Protein AF-A0A3D6CP77-F1 (afdb_monomer)

Sequence (215 aa):
MATYYAAVEAFDPAGQDLLPEDAEYGGEARFFVVQAEDLAQTLVVLADTIAANGLQLTRVIHAADTDRFEEDLLPYDIDLAGMIVAASESGEVCVSEAQIFEPAEEPAASGVYACCIDAFDPEWADEDEGRYAGHYQLVVIRADSATEALVELVGALEADEVHLLLLEGLTDAASFPFDAYDFAFEDENPVAEVLETGGVILSNAYAYGLDDAEA

Radius of gyration: 17.69 Å; Cα contacts (8 Å, |Δi|>4): 427; chains: 1; bounding box: 40×40×47 Å

pLDDT: mean 90.69, std 9.41, range [39.31, 98.25]

Mean predicted aligned error: 4.99 Å

Structure (mmCIF, N/CA/C/O backbone):
data_AF-A0A3D6CP77-F1
#
_entry.id   AF-A0A3D6CP77-F1
#
loop_
_atom_site.group_PDB
_atom_site.id
_atom_site.type_symbol
_atom_site.label_atom_id
_atom_site.label_alt_id
_atom_site.label_comp_id
_atom_site.label_asym_id
_atom_site.label_entity_id
_atom_site.label_seq_id
_atom_site.pdbx_PDB_ins_code
_atom_site.Cartn_x
_atom_site.Cartn_y
_atom_site.Cartn_z
_atom_site.occupancy
_atom_site.B_iso_or_equiv
_atom_site.auth_seq_id
_atom_site.auth_comp_id
_atom_site.auth_asym_id
_atom_site.auth_atom_id
_atom_site.pdbx_PDB_model_num
ATOM 1 N N . MET A 1 1 ? -12.230 16.275 -3.051 1.00 81.25 1 MET A N 1
ATOM 2 C CA . MET A 1 1 ? -11.102 15.706 -3.805 1.00 81.25 1 MET A CA 1
ATOM 3 C C . MET A 1 1 ? -9.797 16.322 -3.336 1.00 81.25 1 MET A C 1
ATOM 5 O O . MET A 1 1 ? -9.650 17.541 -3.418 1.00 81.25 1 MET A O 1
ATOM 9 N N . ALA A 1 2 ? -8.913 15.480 -2.815 1.00 91.31 2 ALA A N 1
ATOM 10 C CA . ALA A 1 2 ? -7.521 15.785 -2.493 1.00 91.31 2 ALA A CA 1
ATOM 11 C C . ALA A 1 2 ? -6.601 15.103 -3.522 1.00 91.31 2 ALA A C 1
ATOM 13 O O . ALA A 1 2 ? -7.090 14.512 -4.493 1.00 91.31 2 ALA A O 1
ATOM 14 N N . THR A 1 3 ? -5.284 15.237 -3.354 1.00 95.44 3 THR A N 1
ATOM 15 C CA . THR A 1 3 ? -4.307 14.562 -4.218 1.00 95.44 3 THR A CA 1
ATOM 16 C C . THR A 1 3 ? -3.536 13.550 -3.393 1.00 95.44 3 THR A C 1
ATOM 18 O O . THR A 1 3 ? -2.954 13.881 -2.365 1.00 95.44 3 THR A O 1
ATOM 21 N N . TYR A 1 4 ? -3.535 12.316 -3.868 1.00 97.38 4 TYR A N 1
ATOM 22 C CA . TYR A 1 4 ? -2.889 11.194 -3.214 1.00 97.38 4 TYR A CA 1
ATOM 23 C C . TYR A 1 4 ? -1.798 10.645 -4.111 1.00 97.38 4 TYR A C 1
ATOM 25 O O . TYR A 1 4 ? -1.848 10.791 -5.340 1.00 97.38 4 TYR A O 1
ATOM 33 N N . TYR A 1 5 ? -0.833 9.985 -3.490 1.00 97.12 5 TYR A N 1
ATOM 34 C CA . TYR A 1 5 ? 0.165 9.217 -4.202 1.00 97.12 5 TYR A CA 1
ATOM 35 C C . TYR A 1 5 ? 0.198 7.771 -3.736 1.00 97.12 5 TYR A C 1
ATOM 37 O O . TYR A 1 5 ? -0.213 7.438 -2.624 1.00 97.12 5 TYR A O 1
ATOM 45 N N . ALA A 1 6 ? 0.746 6.926 -4.599 1.00 97.12 6 ALA A N 1
ATOM 46 C CA . ALA A 1 6 ? 1.119 5.573 -4.248 1.00 97.12 6 ALA A CA 1
ATOM 47 C C . ALA A 1 6 ? 2.403 5.182 -4.982 1.00 97.12 6 ALA A C 1
ATOM 49 O O . ALA A 1 6 ? 2.490 5.255 -6.210 1.00 97.12 6 ALA A O 1
ATOM 50 N N . ALA A 1 7 ? 3.397 4.764 -4.213 1.00 96.38 7 ALA A N 1
ATOM 51 C CA . ALA A 1 7 ? 4.606 4.128 -4.694 1.00 96.38 7 ALA A CA 1
ATOM 52 C C . ALA A 1 7 ? 4.434 2.615 -4.608 1.00 96.38 7 ALA A C 1
ATOM 54 O O . ALA A 1 7 ? 4.101 2.076 -3.548 1.00 96.38 7 ALA A O 1
ATOM 55 N N . VAL A 1 8 ? 4.657 1.926 -5.719 1.00 95.88 8 VAL A N 1
ATOM 56 C CA . VAL A 1 8 ? 4.396 0.490 -5.830 1.00 95.88 8 VAL A CA 1
ATOM 57 C C . VAL A 1 8 ? 5.482 -0.206 -6.625 1.00 95.88 8 VAL A C 1
ATOM 59 O O . VAL A 1 8 ? 6.180 0.407 -7.435 1.00 95.88 8 VAL A O 1
ATOM 62 N N . GLU A 1 9 ? 5.560 -1.511 -6.428 1.00 95.19 9 GLU A N 1
ATOM 63 C CA . GLU A 1 9 ? 6.266 -2.427 -7.309 1.00 95.19 9 GLU A CA 1
ATOM 64 C C . GLU A 1 9 ? 5.227 -3.287 -8.025 1.00 95.19 9 GLU A C 1
ATOM 66 O O . GLU A 1 9 ? 4.224 -3.724 -7.444 1.00 95.19 9 GLU A O 1
ATOM 71 N N . ALA A 1 10 ? 5.454 -3.494 -9.315 1.00 95.12 10 ALA A N 1
ATOM 72 C CA . ALA A 1 10 ? 4.635 -4.348 -10.146 1.00 95.12 10 ALA A CA 1
ATOM 73 C C . ALA A 1 10 ? 5.515 -5.243 -11.018 1.00 95.12 10 ALA A C 1
ATOM 75 O O . ALA A 1 10 ? 6.651 -4.908 -11.348 1.00 95.12 10 ALA A O 1
ATOM 76 N N . PHE A 1 11 ? 4.969 -6.382 -11.417 1.00 94.62 11 PHE A N 1
ATOM 77 C CA . PHE A 1 11 ? 5.609 -7.321 -12.316 1.00 94.62 11 PHE A CA 1
ATOM 78 C C . PHE A 1 11 ? 4.933 -7.274 -13.688 1.00 94.62 11 PHE A C 1
ATOM 80 O O . PHE A 1 11 ? 3.726 -7.510 -13.799 1.00 94.62 11 PHE A O 1
ATOM 87 N N . ASP A 1 12 ? 5.708 -6.982 -14.733 1.00 94.62 12 ASP A N 1
ATOM 88 C CA . ASP A 1 12 ? 5.298 -7.173 -16.125 1.00 94.62 12 ASP A CA 1
ATOM 89 C C . ASP A 1 12 ? 5.689 -8.588 -16.597 1.00 94.62 12 ASP A C 1
ATOM 91 O O . ASP A 1 12 ? 6.883 -8.888 -16.706 1.00 94.62 12 ASP A O 1
ATOM 95 N N . PRO A 1 13 ? 4.732 -9.466 -16.957 1.00 93.31 13 PRO A N 1
ATOM 96 C CA . PRO A 1 13 ? 5.039 -10.774 -17.538 1.00 93.31 13 PRO A CA 1
ATOM 97 C C . PRO A 1 13 ? 5.879 -10.726 -18.826 1.00 93.31 13 PRO A C 1
ATOM 99 O O . PRO A 1 13 ? 6.496 -11.731 -19.183 1.00 93.31 13 PRO A O 1
ATOM 102 N N . ALA A 1 14 ? 5.890 -9.597 -19.539 1.00 92.81 14 ALA A N 1
ATOM 103 C CA . ALA A 1 14 ? 6.721 -9.355 -20.717 1.00 92.81 14 ALA A CA 1
ATOM 104 C C . ALA A 1 14 ? 8.035 -8.615 -20.395 1.00 92.81 14 ALA A C 1
ATOM 106 O O . ALA A 1 14 ? 8.847 -8.396 -21.295 1.00 92.81 14 ALA A O 1
ATOM 107 N N . GLY A 1 15 ? 8.284 -8.252 -19.133 1.00 90.25 15 GLY A N 1
ATOM 108 C CA . GLY A 1 15 ? 9.408 -7.401 -18.735 1.00 90.25 15 GLY A CA 1
ATOM 109 C C . GLY A 1 15 ? 10.784 -7.983 -19.063 1.00 90.25 15 GLY A C 1
ATOM 110 O O . GLY A 1 15 ? 11.703 -7.242 -19.411 1.00 90.25 15 GLY A O 1
ATOM 111 N N . GLN A 1 16 ? 10.922 -9.313 -19.067 1.00 93.50 16 GLN A N 1
ATOM 112 C CA . GLN A 1 16 ? 12.173 -9.983 -19.437 1.00 93.50 16 GLN A CA 1
ATOM 113 C C . GLN A 1 16 ? 12.606 -9.691 -20.885 1.00 93.50 16 GLN A C 1
ATOM 115 O O . GLN A 1 16 ? 13.805 -9.650 -21.161 1.00 93.50 16 GLN A O 1
ATOM 120 N N . ASP A 1 17 ? 11.663 -9.432 -21.798 1.00 92.25 17 ASP A N 1
ATOM 121 C CA . ASP A 1 17 ? 11.962 -9.107 -23.200 1.00 92.25 17 ASP A CA 1
ATOM 122 C C . ASP A 1 17 ? 12.579 -7.702 -23.364 1.00 92.25 17 ASP A C 1
ATOM 124 O O . ASP A 1 17 ? 13.115 -7.374 -24.427 1.00 92.25 17 ASP A O 1
ATOM 128 N N . LEU A 1 18 ? 12.507 -6.862 -22.324 1.00 86.62 18 LEU A N 1
ATOM 129 C CA . LEU A 1 18 ? 13.066 -5.508 -22.304 1.00 86.62 18 LEU A CA 1
ATOM 130 C C . LEU A 1 18 ? 14.544 -5.484 -21.887 1.00 86.62 18 LEU A C 1
ATOM 132 O O . LEU A 1 18 ? 15.210 -4.459 -22.058 1.00 86.62 18 LEU A O 1
ATOM 136 N N . LEU A 1 19 ? 15.057 -6.592 -21.344 1.00 88.88 19 LEU A N 1
ATOM 137 C CA . LEU A 1 19 ? 16.389 -6.676 -20.755 1.00 88.88 19 LEU A CA 1
ATOM 138 C C . LEU A 1 19 ? 17.423 -7.358 -21.673 1.00 88.88 19 LEU A C 1
ATOM 140 O O . LEU A 1 19 ? 17.073 -8.147 -22.554 1.00 88.88 19 LEU A O 1
ATOM 144 N N . PRO A 1 20 ? 18.726 -7.076 -21.472 1.00 88.12 20 PRO A N 1
ATOM 145 C CA . PRO A 1 20 ? 19.814 -7.874 -22.040 1.00 88.12 20 PRO A CA 1
ATOM 146 C C . PRO A 1 20 ? 19.753 -9.356 -21.621 1.00 88.12 20 PRO A C 1
ATOM 148 O O . PRO A 1 20 ? 19.216 -9.685 -20.570 1.00 88.12 20 PRO A O 1
ATOM 151 N N . GLU A 1 21 ? 20.361 -10.252 -22.413 1.00 86.44 21 GLU A N 1
ATOM 152 C CA . GLU A 1 21 ? 20.347 -11.712 -22.167 1.00 86.44 21 GLU A CA 1
ATOM 153 C C . GLU A 1 21 ? 20.975 -12.145 -20.824 1.00 86.44 2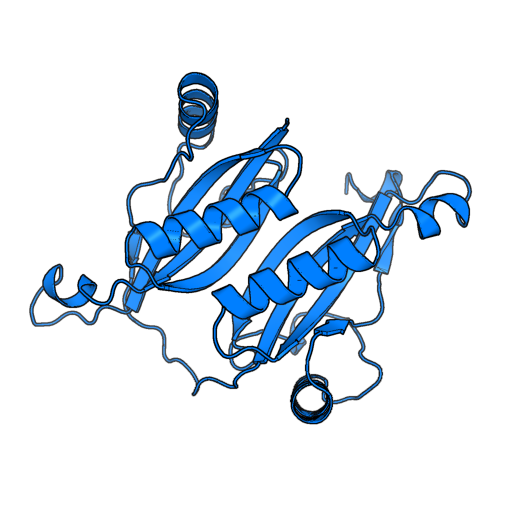1 GLU A C 1
ATOM 155 O O . GLU A 1 21 ? 20.741 -13.266 -20.376 1.00 86.44 21 GLU A O 1
ATOM 160 N N . ASP A 1 22 ? 21.808 -11.301 -20.211 1.00 89.06 22 ASP A N 1
ATOM 161 C CA . ASP A 1 22 ? 22.518 -11.559 -18.956 1.00 89.06 22 ASP A CA 1
ATOM 162 C C . ASP A 1 22 ? 21.867 -10.926 -17.715 1.00 89.06 22 ASP A C 1
ATOM 164 O O . ASP A 1 22 ? 22.398 -11.096 -16.619 1.00 89.06 22 ASP A O 1
ATOM 168 N N . ALA A 1 23 ? 20.730 -10.241 -17.872 1.00 90.19 23 ALA A N 1
ATOM 169 C CA . ALA A 1 23 ? 19.980 -9.632 -16.777 1.00 90.19 23 ALA A CA 1
ATOM 170 C C . ALA A 1 23 ? 18.673 -10.389 -16.495 1.00 90.19 23 ALA A C 1
ATOM 172 O O . ALA A 1 23 ? 18.018 -10.904 -17.405 1.00 90.19 23 ALA A O 1
ATOM 173 N N . GLU A 1 24 ? 18.279 -10.425 -15.225 1.00 92.25 24 GLU A N 1
ATOM 174 C CA . GLU A 1 24 ? 17.030 -11.039 -14.774 1.00 92.25 24 GLU A CA 1
ATOM 175 C C . GLU A 1 24 ? 16.033 -9.948 -14.389 1.00 92.25 24 GLU A C 1
ATOM 177 O O . GLU A 1 24 ? 16.376 -8.996 -13.686 1.00 92.25 24 GLU A O 1
ATOM 182 N N . TYR A 1 25 ? 14.805 -10.061 -14.887 1.00 93.06 25 TYR A N 1
ATOM 183 C CA . TYR A 1 25 ? 13.755 -9.092 -14.606 1.00 93.06 25 TYR A CA 1
ATOM 184 C C . TYR A 1 25 ? 13.103 -9.382 -13.253 1.00 93.06 25 TYR A C 1
ATOM 186 O O . TYR A 1 25 ? 12.472 -10.424 -13.082 1.00 93.06 25 TYR A O 1
ATOM 194 N N . GLY A 1 26 ? 13.245 -8.455 -12.304 1.00 90.94 26 GLY A N 1
ATOM 195 C CA . GLY A 1 26 ? 12.607 -8.538 -10.988 1.00 90.94 26 GLY A CA 1
ATOM 196 C C . GLY A 1 26 ? 11.241 -7.867 -10.922 1.00 90.94 26 GLY A C 1
ATOM 197 O O . GLY A 1 26 ? 10.412 -8.241 -10.101 1.00 90.94 26 GLY A O 1
ATOM 198 N N . GLY A 1 27 ? 11.001 -6.891 -11.793 1.00 93.94 27 GLY A N 1
ATOM 199 C CA . GLY A 1 27 ? 9.809 -6.059 -11.763 1.00 93.94 27 GLY A CA 1
ATOM 200 C C . GLY A 1 27 ? 10.130 -4.616 -12.122 1.00 93.94 27 GLY A C 1
ATOM 201 O O . GLY A 1 27 ? 11.222 -4.279 -12.593 1.00 93.94 27 GLY A O 1
ATOM 202 N N . GLU A 1 28 ? 9.153 -3.753 -11.900 1.00 94.38 28 GLU A N 1
ATOM 203 C CA . GLU A 1 28 ? 9.266 -2.319 -12.085 1.00 94.38 28 GLU A CA 1
ATOM 204 C C . GLU A 1 28 ? 8.630 -1.561 -10.922 1.00 94.38 28 GLU A C 1
ATOM 206 O O . GLU A 1 28 ? 7.506 -1.841 -10.500 1.00 94.38 28 GLU A O 1
ATOM 211 N N . ALA A 1 29 ? 9.358 -0.573 -10.410 1.00 94.50 29 ALA A N 1
ATOM 212 C CA . ALA A 1 29 ? 8.821 0.382 -9.463 1.00 94.50 29 ALA A CA 1
ATOM 213 C C . ALA A 1 29 ? 8.156 1.533 -10.224 1.00 94.50 29 ALA A C 1
ATOM 215 O O . ALA A 1 29 ? 8.676 2.028 -11.234 1.00 94.50 29 ALA A O 1
ATOM 216 N N . ARG A 1 30 ? 6.987 1.947 -9.741 1.00 94.81 30 ARG A N 1
ATOM 217 C CA . ARG A 1 30 ? 6.185 3.022 -10.321 1.00 94.81 30 ARG A CA 1
ATOM 218 C C . ARG A 1 30 ? 5.626 3.920 -9.229 1.00 94.81 30 ARG A C 1
ATOM 220 O O . ARG A 1 30 ? 5.273 3.461 -8.144 1.00 94.81 30 ARG A O 1
ATOM 227 N N . PHE A 1 31 ? 5.492 5.194 -9.566 1.00 96.12 31 PHE A N 1
ATOM 228 C CA . PHE A 1 31 ? 4.868 6.197 -8.724 1.00 96.12 31 PHE A CA 1
ATOM 229 C C . PHE A 1 31 ? 3.595 6.706 -9.392 1.00 96.12 31 PHE A C 1
ATOM 231 O O . PHE A 1 31 ? 3.599 7.049 -10.576 1.00 96.12 31 PHE A O 1
ATOM 238 N N . PHE A 1 32 ? 2.507 6.743 -8.637 1.00 96.06 32 PHE A N 1
ATOM 239 C CA . PHE A 1 32 ? 1.189 7.155 -9.097 1.00 96.06 32 PHE A CA 1
ATOM 240 C C . PHE A 1 32 ? 0.759 8.406 -8.345 1.00 96.06 32 PHE A C 1
ATOM 242 O O . PHE A 1 32 ? 0.967 8.496 -7.139 1.00 96.06 32 PHE A O 1
ATOM 249 N N . VAL A 1 33 ? 0.122 9.341 -9.047 1.00 97.00 33 VAL A N 1
ATOM 250 C CA . VAL A 1 33 ? -0.551 10.505 -8.464 1.00 97.00 33 VAL A CA 1
ATOM 251 C C . VAL A 1 33 ? -1.982 10.548 -8.982 1.00 97.00 33 VAL A C 1
ATOM 253 O O . VAL A 1 33 ? -2.220 10.510 -10.193 1.00 97.00 33 VAL A O 1
ATOM 256 N N . VAL A 1 34 ? -2.938 10.619 -8.057 1.00 94.88 34 VAL A N 1
ATOM 257 C CA . VAL A 1 34 ? -4.373 10.518 -8.342 1.00 94.88 34 VAL A CA 1
ATOM 258 C C . VAL A 1 34 ? -5.125 11.604 -7.584 1.00 94.88 34 VAL A C 1
ATOM 260 O O . VAL A 1 34 ? -4.870 11.846 -6.405 1.00 94.88 34 VAL A O 1
ATOM 263 N N . GLN A 1 35 ? -6.084 12.247 -8.251 1.00 93.94 35 GLN A N 1
ATOM 264 C CA . GLN A 1 35 ? -7.096 13.039 -7.558 1.00 93.94 35 GLN A CA 1
ATOM 265 C C . GLN A 1 35 ? -8.269 12.137 -7.186 1.00 93.94 35 GLN A C 1
ATOM 267 O O . GLN A 1 35 ? -8.924 11.578 -8.065 1.00 93.94 35 GLN A O 1
ATOM 272 N N . ALA A 1 36 ? -8.551 12.025 -5.893 1.00 93.38 36 ALA A N 1
ATOM 273 C CA . ALA A 1 36 ? -9.602 11.161 -5.364 1.00 93.38 36 ALA A CA 1
ATOM 274 C C . ALA A 1 36 ? -10.317 11.822 -4.179 1.00 93.38 36 ALA A C 1
ATOM 276 O O . ALA A 1 36 ? -9.896 12.873 -3.683 1.00 93.38 36 ALA A O 1
ATOM 277 N N . GLU A 1 37 ? -11.441 11.249 -3.761 1.00 93.75 37 GLU A N 1
ATOM 278 C CA . GLU A 1 37 ? -12.144 11.642 -2.535 1.00 93.75 37 GLU A CA 1
ATOM 279 C C . GLU A 1 37 ? -11.304 11.299 -1.299 1.00 93.75 37 GLU A C 1
ATOM 281 O O . GLU A 1 37 ? -11.158 12.153 -0.426 1.00 93.75 37 GLU A O 1
ATOM 286 N N . ASP A 1 38 ? -10.711 10.104 -1.289 1.00 94.88 38 ASP A N 1
ATOM 287 C CA . ASP A 1 38 ? -9.904 9.556 -0.202 1.00 94.88 38 ASP A CA 1
ATOM 288 C C . ASP A 1 38 ? -8.802 8.597 -0.713 1.00 94.88 38 ASP A C 1
ATOM 290 O O . ASP A 1 38 ? -8.660 8.319 -1.916 1.00 94.88 38 ASP A O 1
ATOM 294 N N . LEU A 1 39 ? -7.979 8.107 0.218 1.00 96.50 39 LEU A N 1
ATOM 295 C CA . LEU A 1 39 ? -6.884 7.187 -0.081 1.00 96.50 39 LEU A CA 1
ATOM 296 C C . LEU A 1 39 ? -7.385 5.789 -0.481 1.00 96.50 39 LEU A C 1
ATOM 298 O O . LEU A 1 39 ? -6.792 5.163 -1.357 1.00 96.50 39 LEU A O 1
ATOM 302 N N . ALA A 1 40 ? -8.486 5.311 0.099 1.00 94.38 40 ALA A N 1
ATOM 303 C CA . ALA A 1 40 ? -9.066 4.010 -0.238 1.00 94.38 40 ALA A CA 1
ATOM 304 C C . ALA A 1 40 ? -9.462 3.948 -1.723 1.00 94.38 40 ALA A C 1
ATOM 306 O O . ALA A 1 40 ? -9.047 3.043 -2.453 1.00 94.38 40 ALA A O 1
ATOM 307 N N . GLN A 1 41 ? -10.152 4.979 -2.214 1.00 91.75 41 GLN A N 1
ATOM 308 C CA . GLN A 1 41 ? -10.480 5.130 -3.626 1.00 91.75 41 GLN A CA 1
ATOM 309 C C . GLN A 1 41 ? -9.219 5.185 -4.499 1.00 91.75 41 GLN A C 1
ATOM 311 O O . GLN A 1 41 ? -9.188 4.580 -5.572 1.00 91.75 41 GLN A O 1
ATOM 316 N N . THR A 1 42 ? -8.173 5.887 -4.051 1.00 93.00 42 THR A N 1
ATOM 317 C CA . THR A 1 42 ? -6.888 5.950 -4.769 1.00 93.00 42 THR A CA 1
ATOM 318 C C . THR A 1 42 ? -6.285 4.560 -4.965 1.00 93.00 42 THR A C 1
ATOM 320 O O . THR A 1 42 ? -5.844 4.233 -6.068 1.00 93.00 42 THR A O 1
ATOM 323 N N . LEU A 1 43 ? -6.299 3.727 -3.925 1.00 95.25 43 LEU A N 1
ATOM 324 C CA . LEU A 1 43 ? -5.749 2.371 -3.954 1.00 95.25 43 LEU A CA 1
ATOM 325 C C . LEU A 1 43 ? -6.530 1.444 -4.897 1.00 95.25 43 LEU A C 1
ATOM 327 O O . LEU A 1 43 ? -5.922 0.672 -5.639 1.00 95.25 43 LEU A O 1
ATOM 331 N N . VAL A 1 44 ? -7.859 1.574 -4.947 1.00 91.38 44 VAL A N 1
ATOM 332 C CA . VAL A 1 44 ? -8.701 0.841 -5.910 1.00 91.38 44 VAL A CA 1
ATOM 333 C C . VAL A 1 44 ? -8.396 1.272 -7.348 1.00 91.38 44 VAL A C 1
ATOM 335 O O . VAL A 1 44 ? -8.163 0.429 -8.214 1.00 91.38 44 VAL A O 1
ATOM 338 N N . VAL A 1 45 ? -8.322 2.583 -7.607 1.00 92.44 45 VAL A N 1
ATOM 339 C CA . VAL A 1 45 ? -7.980 3.123 -8.936 1.00 92.44 45 VAL A CA 1
ATOM 340 C C . VAL A 1 45 ? -6.587 2.670 -9.377 1.00 92.44 45 VAL A C 1
ATOM 342 O O . VAL A 1 45 ? -6.384 2.344 -10.550 1.00 92.44 45 VAL A O 1
ATOM 345 N N . LEU A 1 46 ? -5.626 2.620 -8.454 1.00 92.56 46 LEU A N 1
ATOM 346 C CA . LEU A 1 46 ? -4.291 2.094 -8.714 1.00 92.56 46 LEU A CA 1
ATOM 347 C C . LEU A 1 46 ? -4.339 0.618 -9.124 1.00 92.56 46 LEU A C 1
ATOM 349 O O . LEU A 1 46 ? -3.767 0.267 -10.158 1.00 92.56 46 LEU A O 1
ATOM 353 N N . ALA A 1 47 ? -5.033 -0.229 -8.359 1.00 92.00 47 ALA A N 1
ATOM 354 C CA . ALA A 1 47 ? -5.155 -1.655 -8.654 1.00 92.00 47 ALA A CA 1
ATOM 355 C C . ALA A 1 47 ? -5.750 -1.894 -10.052 1.00 92.00 47 ALA A C 1
ATOM 357 O O . ALA A 1 47 ? -5.187 -2.648 -10.852 1.00 92.00 47 ALA A O 1
ATOM 358 N N . ASP A 1 48 ? -6.825 -1.175 -10.384 1.00 91.88 48 ASP A N 1
ATOM 359 C CA . ASP A 1 48 ? -7.452 -1.220 -11.706 1.00 91.88 48 ASP A CA 1
ATOM 360 C C . ASP A 1 48 ? -6.496 -0.749 -12.810 1.00 91.88 48 ASP A C 1
ATOM 362 O O . ASP A 1 48 ? -6.423 -1.358 -13.880 1.00 91.88 48 ASP A O 1
ATOM 366 N N . THR A 1 49 ? -5.731 0.317 -12.559 1.00 92.50 49 THR A N 1
ATOM 367 C CA . THR A 1 49 ? -4.777 0.875 -13.529 1.00 92.50 49 THR A CA 1
ATOM 368 C C . THR A 1 49 ? -3.638 -0.100 -13.818 1.00 92.50 49 THR A C 1
ATOM 370 O O . THR A 1 49 ? -3.284 -0.299 -14.982 1.00 92.50 49 THR A O 1
ATOM 373 N N . ILE A 1 50 ? -3.079 -0.742 -12.791 1.00 93.44 50 ILE A N 1
ATOM 374 C CA . ILE A 1 50 ? -2.036 -1.769 -12.930 1.00 93.44 50 ILE A CA 1
ATOM 375 C C . ILE A 1 50 ? -2.566 -2.938 -13.767 1.00 93.44 50 ILE A C 1
ATOM 377 O O . ILE A 1 50 ? -1.979 -3.275 -14.800 1.00 93.44 50 ILE A O 1
ATOM 381 N N . ALA A 1 51 ? -3.725 -3.485 -13.394 1.00 91.81 51 ALA A N 1
ATOM 382 C CA . ALA A 1 51 ? -4.333 -4.609 -14.098 1.00 91.81 51 ALA A CA 1
ATOM 383 C C . ALA A 1 51 ? -4.687 -4.270 -15.558 1.00 91.81 51 ALA A C 1
ATOM 385 O O . ALA A 1 51 ? -4.444 -5.072 -16.464 1.00 91.81 51 ALA A O 1
ATOM 386 N N . ALA A 1 52 ? -5.211 -3.068 -15.822 1.00 92.12 52 ALA A N 1
ATOM 387 C CA . ALA A 1 52 ? -5.548 -2.607 -17.170 1.00 92.12 52 ALA A CA 1
ATOM 388 C C . ALA A 1 52 ? -4.324 -2.494 -18.096 1.00 92.12 52 ALA A C 1
ATOM 390 O O . ALA A 1 52 ? -4.468 -2.619 -19.314 1.00 92.12 52 ALA A O 1
ATOM 391 N N . ASN A 1 53 ? -3.130 -2.297 -17.531 1.00 90.50 53 ASN A N 1
ATOM 392 C CA . ASN A 1 53 ? -1.865 -2.271 -18.266 1.00 90.50 53 ASN A CA 1
ATOM 393 C C . ASN A 1 53 ? -1.191 -3.652 -18.367 1.00 90.50 53 ASN A C 1
ATOM 395 O O . ASN A 1 53 ? -0.091 -3.749 -18.902 1.00 90.50 53 ASN A O 1
ATOM 399 N N . GLY A 1 54 ? -1.850 -4.724 -17.910 1.00 91.88 54 GLY A N 1
ATOM 400 C CA . GLY A 1 54 ? -1.314 -6.088 -17.957 1.00 91.88 54 GLY A CA 1
ATOM 401 C C . GLY A 1 54 ? -0.237 -6.375 -16.909 1.00 91.88 54 GLY A C 1
ATOM 402 O O . GLY A 1 54 ? 0.414 -7.415 -16.984 1.00 91.88 54 GLY A O 1
ATOM 403 N N . LEU A 1 55 ? -0.070 -5.471 -15.944 1.00 94.69 55 LEU A N 1
ATOM 404 C CA . LEU A 1 55 ? 0.877 -5.595 -14.848 1.00 94.69 55 LEU A CA 1
ATOM 405 C C . LEU A 1 55 ? 0.238 -6.334 -13.670 1.00 94.69 55 LEU A C 1
ATOM 407 O O . LEU A 1 55 ? -0.986 -6.374 -13.520 1.00 94.69 55 LEU A O 1
ATOM 411 N N . GLN A 1 56 ? 1.079 -6.895 -12.811 1.00 94.81 56 GLN A N 1
ATOM 412 C CA . GLN A 1 56 ? 0.674 -7.546 -11.569 1.00 94.81 56 GLN A CA 1
ATOM 413 C C . GLN A 1 56 ? 1.234 -6.755 -10.391 1.00 94.81 56 GLN A C 1
ATOM 415 O O . GLN A 1 56 ? 2.446 -6.613 -10.290 1.00 94.81 56 GLN A O 1
ATOM 420 N N . LEU A 1 57 ? 0.383 -6.238 -9.499 1.00 95.69 57 LEU A N 1
ATOM 421 C CA . LEU A 1 57 ? 0.862 -5.583 -8.278 1.00 95.69 57 LEU A CA 1
ATOM 422 C C . LEU A 1 57 ? 1.585 -6.619 -7.413 1.00 95.69 57 LEU A C 1
ATOM 424 O O . LEU A 1 57 ? 1.001 -7.659 -7.097 1.00 95.69 57 LEU A O 1
ATOM 428 N N . THR A 1 58 ? 2.820 -6.323 -7.017 1.00 93.94 58 THR A N 1
ATOM 429 C CA . THR A 1 58 ? 3.600 -7.172 -6.106 1.00 93.94 58 THR A CA 1
ATOM 430 C C . THR A 1 58 ? 3.680 -6.560 -4.716 1.00 93.94 58 THR A C 1
ATOM 432 O O . THR A 1 58 ? 3.564 -7.281 -3.727 1.00 93.94 58 THR A O 1
ATOM 435 N N . ARG A 1 59 ? 3.810 -5.231 -4.633 1.00 94.00 59 ARG A N 1
ATOM 436 C CA . ARG A 1 59 ? 3.949 -4.512 -3.366 1.00 94.00 59 ARG A CA 1
ATOM 437 C C . ARG A 1 59 ? 3.410 -3.091 -3.457 1.00 94.00 59 ARG A C 1
ATOM 439 O O . ARG A 1 59 ? 3.651 -2.398 -4.443 1.00 94.00 59 ARG A O 1
ATOM 446 N N . VAL A 1 60 ? 2.773 -2.614 -2.389 1.00 96.56 60 VAL A N 1
ATOM 447 C CA . VAL A 1 60 ? 2.632 -1.169 -2.144 1.00 96.56 60 VAL A CA 1
ATOM 448 C C . VAL A 1 60 ? 3.732 -0.764 -1.175 1.00 96.56 60 VAL A C 1
ATOM 450 O O . VAL A 1 60 ? 3.777 -1.239 -0.042 1.00 96.56 60 VAL A O 1
ATOM 453 N N . ILE A 1 61 ? 4.660 0.073 -1.636 1.00 95.12 61 ILE A N 1
ATOM 454 C CA . ILE A 1 61 ? 5.753 0.580 -0.803 1.00 95.12 61 ILE A CA 1
ATOM 455 C C . ILE A 1 61 ? 5.169 1.569 0.198 1.00 95.12 61 ILE A C 1
ATOM 457 O O . ILE A 1 61 ? 5.350 1.406 1.402 1.00 95.12 61 ILE A O 1
ATOM 461 N N . HIS A 1 62 ? 4.449 2.566 -0.313 1.00 96.56 62 HIS A N 1
ATOM 462 C CA . HIS A 1 62 ? 3.857 3.623 0.489 1.00 96.56 62 HIS A CA 1
ATOM 463 C C . HIS A 1 62 ? 2.720 4.305 -0.276 1.00 96.56 62 HIS A C 1
ATOM 465 O O . HIS A 1 62 ? 2.841 4.530 -1.482 1.00 96.56 62 HIS A O 1
ATOM 471 N N . ALA A 1 63 ? 1.638 4.668 0.404 1.00 97.62 63 ALA A N 1
ATOM 472 C CA . ALA A 1 63 ? 0.542 5.438 -0.170 1.00 97.62 63 ALA A CA 1
ATOM 473 C C . ALA A 1 63 ? -0.069 6.373 0.878 1.00 97.62 63 ALA A C 1
ATOM 475 O O . ALA A 1 63 ? -0.371 5.941 1.988 1.00 97.62 63 ALA A O 1
ATOM 476 N N . ALA A 1 64 ? -0.235 7.649 0.529 1.00 97.44 64 ALA A N 1
ATOM 477 C CA . ALA A 1 64 ? -0.746 8.687 1.425 1.00 97.44 64 ALA A CA 1
ATOM 478 C C . ALA A 1 64 ? -1.208 9.931 0.642 1.00 97.44 64 ALA A C 1
ATOM 480 O O . ALA A 1 64 ? -1.107 9.992 -0.588 1.00 97.44 64 ALA A O 1
ATOM 481 N N . ASP A 1 65 ? -1.701 10.943 1.360 1.00 95.94 65 ASP A N 1
ATOM 482 C CA . ASP A 1 65 ? -1.826 12.304 0.820 1.00 95.94 65 ASP A CA 1
ATOM 483 C C . ASP A 1 65 ? -0.441 12.840 0.411 1.00 95.94 65 ASP A C 1
ATOM 485 O O . ASP A 1 65 ? 0.559 12.576 1.083 1.00 95.94 65 ASP A O 1
ATOM 489 N N . THR A 1 66 ? -0.368 13.593 -0.688 1.00 94.88 66 THR A N 1
ATOM 490 C CA . THR A 1 66 ? 0.890 14.175 -1.185 1.00 94.88 66 THR A CA 1
ATOM 491 C C . THR A 1 66 ? 1.608 15.087 -0.192 1.00 94.88 66 THR A C 1
ATOM 493 O O . THR A 1 66 ? 2.829 15.200 -0.274 1.00 94.88 66 THR A O 1
ATOM 496 N N . ASP A 1 67 ? 0.900 15.679 0.772 1.00 92.44 67 ASP A N 1
ATOM 497 C CA . ASP A 1 67 ? 1.505 16.482 1.842 1.00 92.44 67 ASP A CA 1
ATOM 498 C C . ASP A 1 67 ? 2.348 15.634 2.816 1.00 92.44 67 ASP A C 1
ATOM 500 O O . ASP A 1 67 ? 3.183 16.174 3.540 1.00 92.44 67 ASP A O 1
ATOM 504 N N . ARG A 1 68 ? 2.169 14.304 2.813 1.00 91.00 68 ARG A N 1
ATOM 505 C CA . ARG A 1 68 ? 2.943 13.324 3.595 1.00 91.00 68 ARG A CA 1
ATOM 506 C C . ARG A 1 68 ? 4.042 12.634 2.776 1.00 91.00 68 ARG A C 1
ATOM 508 O O . ARG A 1 68 ? 4.512 11.563 3.152 1.00 91.00 68 ARG A O 1
ATOM 515 N N . PHE A 1 69 ? 4.397 13.155 1.604 1.00 92.44 69 PHE A N 1
ATOM 516 C CA . PHE A 1 69 ? 5.477 12.577 0.806 1.00 92.44 69 PHE A CA 1
ATOM 517 C C . PHE A 1 69 ? 6.851 13.004 1.328 1.00 92.44 69 PHE A C 1
ATOM 519 O O . PHE A 1 69 ? 7.130 14.195 1.464 1.00 92.44 69 PHE A O 1
ATOM 526 N N . GLU A 1 70 ? 7.728 12.025 1.536 1.00 88.44 70 GLU A N 1
ATOM 527 C CA . GLU A 1 70 ? 9.137 12.235 1.859 1.00 88.44 70 GLU A CA 1
ATOM 528 C C . GLU A 1 70 ? 10.016 11.690 0.724 1.00 88.44 70 GLU A C 1
ATOM 530 O O . GLU A 1 70 ? 9.842 10.557 0.278 1.00 88.44 70 GLU A O 1
ATOM 535 N N . GLU A 1 71 ? 10.976 12.491 0.249 1.00 80.31 71 GLU A N 1
ATOM 536 C CA . GLU A 1 71 ? 11.830 12.124 -0.897 1.00 80.31 71 GLU A CA 1
ATOM 537 C C . GLU A 1 71 ? 12.696 10.883 -0.615 1.00 80.31 71 GLU A C 1
ATOM 539 O O . GLU A 1 71 ? 12.953 10.090 -1.519 1.00 80.31 71 GLU A O 1
ATOM 544 N N . ASP A 1 72 ? 13.082 10.672 0.646 1.00 85.75 72 ASP A N 1
ATOM 545 C CA . ASP A 1 72 ? 13.933 9.556 1.072 1.00 85.75 72 ASP A CA 1
ATOM 546 C C . ASP A 1 72 ? 13.204 8.191 1.061 1.00 85.75 72 ASP A C 1
ATOM 548 O O . ASP A 1 72 ? 13.841 7.153 1.262 1.00 85.75 72 ASP A O 1
ATOM 552 N N . LEU A 1 73 ? 11.887 8.161 0.799 1.00 83.44 73 LEU A N 1
ATOM 553 C CA . LEU A 1 73 ? 11.099 6.924 0.697 1.00 83.44 73 LEU A CA 1
ATOM 554 C C . LEU A 1 73 ? 11.462 6.085 -0.531 1.00 83.44 73 LEU A C 1
ATOM 556 O O . LEU A 1 73 ? 11.235 4.873 -0.537 1.00 83.44 73 LEU A O 1
ATOM 560 N N . LEU A 1 74 ? 11.979 6.716 -1.589 1.00 86.38 74 LEU A N 1
ATOM 561 C CA . LEU A 1 74 ? 12.209 6.064 -2.873 1.00 86.38 74 LEU A CA 1
ATOM 562 C C . LEU A 1 74 ? 13.696 6.028 -3.219 1.00 86.38 74 LEU A C 1
ATOM 564 O O . LEU A 1 74 ? 14.414 7.005 -3.020 1.00 86.38 74 LEU A O 1
ATOM 568 N N . PRO A 1 75 ? 14.178 4.935 -3.832 1.00 84.44 75 PRO A N 1
ATOM 569 C CA . PRO A 1 75 ? 15.551 4.865 -4.321 1.00 84.44 75 PRO A CA 1
ATOM 570 C C . PRO A 1 75 ? 15.759 5.629 -5.647 1.00 84.44 75 PRO A C 1
ATOM 572 O O . PRO A 1 75 ? 16.800 5.466 -6.285 1.00 84.44 75 PRO A O 1
ATOM 575 N N . TYR A 1 76 ? 14.776 6.419 -6.093 1.00 87.94 76 TYR A N 1
ATOM 576 C CA . TYR A 1 76 ? 14.780 7.168 -7.349 1.00 87.94 76 TYR A CA 1
ATOM 577 C C . TYR A 1 76 ? 14.032 8.500 -7.210 1.00 87.94 76 TYR A C 1
ATOM 579 O O . TYR A 1 76 ? 13.117 8.632 -6.401 1.00 87.94 76 TYR A O 1
ATOM 587 N N . ASP A 1 77 ? 14.404 9.470 -8.046 1.00 90.50 77 ASP A N 1
ATOM 588 C CA . ASP A 1 77 ? 13.821 10.811 -8.025 1.00 90.50 77 ASP A CA 1
ATOM 589 C C . ASP A 1 77 ? 12.423 10.838 -8.662 1.00 90.50 77 ASP A C 1
ATOM 591 O O . ASP A 1 77 ? 12.190 10.237 -9.716 1.00 90.50 77 ASP A O 1
ATOM 595 N N . ILE A 1 78 ? 11.513 11.615 -8.070 1.00 93.25 78 I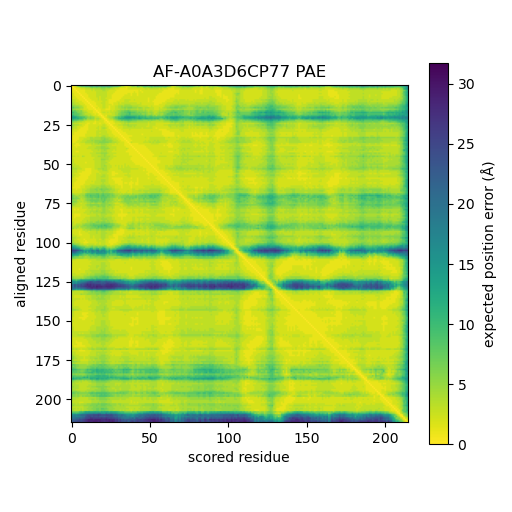LE A N 1
ATOM 596 C CA . ILE A 1 78 ? 10.161 11.853 -8.588 1.00 93.25 78 ILE A CA 1
ATOM 597 C C . ILE A 1 78 ? 9.873 13.353 -8.671 1.00 93.25 78 ILE A C 1
ATOM 599 O O . ILE A 1 78 ? 10.020 14.091 -7.701 1.00 93.25 78 ILE A O 1
ATOM 603 N N . ASP A 1 79 ? 9.393 13.807 -9.834 1.00 94.12 79 ASP A N 1
ATOM 604 C CA . ASP A 1 79 ? 8.845 15.158 -10.004 1.00 94.12 79 ASP A CA 1
ATOM 605 C C . ASP A 1 79 ? 7.396 15.213 -9.497 1.00 94.12 79 ASP A C 1
ATOM 607 O O . ASP A 1 79 ? 6.440 15.290 -10.275 1.00 94.12 79 ASP A O 1
ATOM 611 N N . LEU A 1 80 ? 7.225 15.148 -8.173 1.00 94.81 80 LEU A N 1
ATOM 612 C CA . LEU A 1 80 ? 5.899 15.126 -7.551 1.00 94.81 80 LEU A CA 1
ATOM 613 C C . LEU A 1 80 ? 5.083 16.367 -7.936 1.00 94.81 80 LEU A C 1
ATOM 615 O O . LEU A 1 80 ? 3.913 16.258 -8.298 1.00 94.81 80 LEU A O 1
ATOM 619 N N . ALA A 1 81 ? 5.704 17.549 -7.916 1.00 95.06 81 ALA A N 1
ATOM 620 C CA . ALA A 1 81 ? 5.031 18.799 -8.256 1.00 95.06 81 ALA A CA 1
ATOM 621 C C . ALA A 1 81 ? 4.502 18.795 -9.700 1.00 95.06 81 ALA A C 1
ATOM 623 O O . ALA A 1 81 ? 3.354 19.185 -9.937 1.00 95.06 81 ALA A O 1
ATOM 624 N N . GLY A 1 82 ? 5.307 18.336 -10.664 1.00 96.25 82 GLY A N 1
ATOM 625 C CA . GLY A 1 82 ? 4.884 18.189 -12.055 1.00 96.25 82 GLY A CA 1
ATOM 626 C C . GLY A 1 82 ? 3.762 17.164 -12.224 1.00 96.25 82 GLY A C 1
ATOM 627 O O . GLY A 1 82 ? 2.788 17.430 -12.932 1.00 96.25 82 GLY A O 1
ATOM 628 N N . MET A 1 83 ? 3.849 16.029 -11.527 1.00 96.50 83 MET A N 1
ATOM 629 C CA . MET A 1 83 ? 2.828 14.979 -11.571 1.00 96.50 83 MET A CA 1
ATOM 630 C C . MET A 1 83 ? 1.489 15.428 -10.970 1.00 96.50 83 MET A C 1
ATOM 632 O O . MET A 1 83 ? 0.443 15.148 -11.554 1.00 96.50 83 MET A O 1
ATOM 636 N N . ILE A 1 84 ? 1.499 16.189 -9.869 1.00 96.19 84 ILE A N 1
ATOM 637 C CA . ILE A 1 84 ? 0.289 16.789 -9.277 1.00 96.19 84 ILE A CA 1
ATOM 638 C C . ILE A 1 84 ? -0.394 17.726 -10.277 1.00 96.19 84 ILE A C 1
ATOM 640 O O . ILE A 1 84 ? -1.611 17.659 -10.466 1.00 96.19 84 ILE A O 1
ATOM 644 N N . VAL A 1 85 ? 0.378 18.592 -10.944 1.00 96.19 85 VAL A N 1
ATOM 645 C CA . VAL A 1 85 ? -0.163 19.493 -11.974 1.00 96.19 85 VAL A CA 1
ATOM 646 C C . VAL A 1 85 ? -0.778 18.685 -13.117 1.00 96.19 85 VAL A C 1
ATOM 648 O O . VAL A 1 85 ? -1.915 18.952 -13.502 1.00 96.19 85 VAL A O 1
ATOM 651 N N . ALA A 1 86 ? -0.079 17.661 -13.612 1.00 95.00 86 ALA A N 1
ATOM 652 C CA . ALA A 1 86 ? -0.562 16.818 -14.702 1.00 95.00 86 ALA A CA 1
ATOM 653 C C . ALA A 1 86 ? -1.847 16.049 -14.342 1.00 95.00 86 ALA A C 1
ATOM 655 O O . ALA A 1 86 ? -2.788 16.030 -15.140 1.00 95.00 86 ALA A O 1
ATOM 656 N N . ALA A 1 87 ? -1.921 15.458 -13.145 1.00 93.25 87 ALA A N 1
ATOM 657 C CA . ALA A 1 87 ? -3.118 14.771 -12.654 1.00 93.25 87 ALA A CA 1
ATOM 658 C C . ALA A 1 87 ? -4.307 15.739 -12.534 1.00 93.25 87 ALA A C 1
ATOM 660 O O . ALA A 1 87 ? -5.415 15.430 -12.965 1.00 93.25 87 ALA A O 1
ATOM 661 N N . SER A 1 88 ? -4.064 16.950 -12.027 1.00 92.00 88 SER A N 1
ATOM 662 C CA . SER A 1 88 ? -5.091 17.987 -11.869 1.00 92.00 88 SER A CA 1
ATOM 663 C C . SER A 1 88 ? -5.628 18.526 -13.197 1.00 92.00 88 SER A C 1
ATOM 665 O O . SER A 1 88 ? -6.825 18.772 -13.338 1.00 92.00 88 SER A O 1
ATOM 667 N N . GLU A 1 89 ? -4.763 18.706 -14.196 1.00 93.19 89 GLU A N 1
ATOM 668 C CA . GLU A 1 89 ? -5.171 19.221 -15.508 1.00 93.19 89 GLU A CA 1
ATOM 669 C C . GLU A 1 89 ? -5.876 18.170 -16.372 1.00 93.19 89 GLU A C 1
ATOM 671 O O . GLU A 1 89 ? -6.781 18.512 -17.138 1.00 93.19 89 GLU A O 1
ATOM 676 N N . SER A 1 90 ? -5.460 16.906 -16.271 1.00 90.25 90 SER A N 1
ATOM 677 C CA . SER A 1 90 ? -6.031 15.805 -17.056 1.00 90.25 90 SER A CA 1
ATOM 678 C C . SER A 1 90 ? -7.280 15.197 -16.417 1.00 90.25 90 SER A C 1
ATOM 680 O O . SER A 1 90 ? -8.168 14.745 -17.139 1.00 90.25 90 SER A O 1
ATOM 682 N N . GLY A 1 91 ? -7.362 15.189 -15.083 1.00 85.62 91 GLY A N 1
ATOM 683 C CA . GLY A 1 91 ? -8.329 14.381 -14.338 1.00 85.62 91 GLY A CA 1
ATOM 684 C C . GLY A 1 91 ? -8.069 12.873 -14.450 1.00 85.62 91 GLY A C 1
ATOM 685 O O . GLY A 1 91 ? -8.935 12.080 -14.087 1.00 85.62 91 GLY A O 1
ATOM 686 N N . GLU A 1 92 ? -6.911 12.478 -14.983 1.00 89.25 92 GLU A N 1
ATOM 687 C CA . GLU A 1 92 ? -6.480 11.092 -15.142 1.00 89.25 92 GLU A CA 1
ATOM 688 C C . GLU A 1 92 ? -5.373 10.759 -14.132 1.00 89.25 92 GLU A C 1
ATOM 690 O O . GLU A 1 92 ? -4.746 11.637 -13.533 1.00 89.25 92 GLU A O 1
ATOM 695 N N . VAL A 1 93 ? -5.124 9.463 -13.949 1.00 92.62 93 VAL A N 1
ATOM 696 C CA . VAL A 1 93 ? -4.012 8.966 -13.136 1.00 92.62 93 VAL A CA 1
ATOM 697 C C . VAL A 1 93 ? -2.694 9.366 -13.798 1.00 92.62 93 VAL A C 1
ATOM 699 O O . VAL A 1 93 ? -2.422 8.980 -14.936 1.00 92.62 93 VAL A O 1
ATOM 702 N N . CYS A 1 94 ? -1.853 10.114 -13.086 1.00 95.50 94 CYS A N 1
ATOM 703 C CA . CYS A 1 94 ? -0.497 10.410 -13.534 1.00 95.50 94 CYS A CA 1
ATOM 704 C C . CYS A 1 94 ? 0.452 9.318 -13.029 1.00 95.50 94 CYS A C 1
ATOM 706 O O . CYS A 1 94 ? 0.432 8.983 -11.847 1.00 95.50 94 CYS A O 1
ATOM 708 N N . VAL A 1 95 ? 1.281 8.763 -13.914 1.00 94.88 95 VAL A N 1
ATOM 709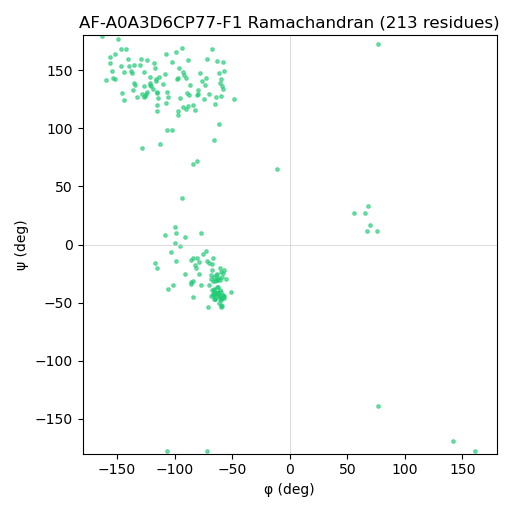 C CA . VAL A 1 95 ? 2.202 7.660 -13.598 1.00 94.88 95 VAL A CA 1
ATOM 710 C C . VAL A 1 95 ? 3.616 8.048 -14.013 1.00 94.88 95 VAL A C 1
ATOM 712 O O . VAL A 1 95 ? 3.807 8.608 -15.094 1.00 94.88 95 VAL A O 1
ATOM 715 N N . SER A 1 96 ? 4.600 7.759 -13.164 1.00 94.31 96 SER A N 1
ATOM 716 C CA . SER A 1 96 ? 6.016 7.954 -13.479 1.00 94.31 96 SER A CA 1
ATOM 717 C C . SER A 1 96 ? 6.496 7.001 -14.576 1.00 94.31 96 SER A C 1
ATOM 719 O O . SER A 1 96 ? 5.841 6.012 -14.918 1.00 94.31 96 SER A O 1
ATOM 721 N N . GLU A 1 97 ? 7.697 7.257 -15.096 1.00 92.44 97 GLU A N 1
ATOM 722 C CA . GLU A 1 97 ? 8.420 6.236 -15.855 1.00 92.44 97 GLU A CA 1
ATOM 723 C C . GLU A 1 97 ? 8.717 5.018 -14.967 1.00 92.44 97 GLU A C 1
ATOM 725 O O . GLU A 1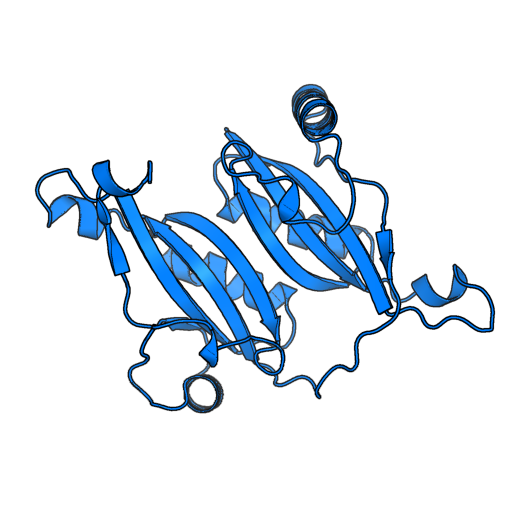 97 ? 8.933 5.153 -13.757 1.00 92.44 97 GLU A O 1
ATOM 730 N N . ALA A 1 98 ? 8.725 3.835 -15.582 1.00 92.62 98 ALA A N 1
ATOM 731 C CA . ALA A 1 98 ? 9.031 2.582 -14.909 1.00 92.62 98 ALA A CA 1
ATOM 732 C C . ALA A 1 98 ? 10.518 2.509 -14.541 1.00 92.62 98 ALA A C 1
ATOM 734 O O . ALA A 1 98 ? 11.387 2.693 -15.397 1.00 92.62 98 ALA A O 1
ATOM 735 N N . GLN A 1 99 ? 10.804 2.193 -13.279 1.00 93.88 99 GLN A N 1
ATOM 736 C CA . GLN A 1 99 ? 12.155 1.924 -12.795 1.00 93.88 99 GLN A CA 1
ATOM 737 C C . GLN A 1 99 ? 12.342 0.412 -12.664 1.00 93.88 99 GLN A C 1
ATOM 739 O O . GLN A 1 99 ? 11.879 -0.196 -11.701 1.00 93.88 99 GLN A O 1
ATOM 744 N N . ILE A 1 100 ? 12.975 -0.206 -13.663 1.00 93.19 100 ILE A N 1
ATOM 745 C CA . ILE A 1 100 ? 13.194 -1.659 -13.697 1.00 93.19 100 ILE A CA 1
ATOM 746 C C . ILE A 1 100 ? 14.278 -2.050 -12.689 1.00 93.19 100 ILE A C 1
ATOM 748 O O . ILE A 1 100 ? 15.319 -1.393 -12.613 1.00 93.19 100 ILE A O 1
ATOM 752 N N . PHE A 1 101 ? 14.054 -3.142 -11.960 1.00 91.69 101 PHE A N 1
ATOM 753 C CA . PHE A 1 101 ? 14.998 -3.679 -10.983 1.00 91.69 101 PHE A CA 1
ATOM 754 C C . PHE A 1 101 ? 15.262 -5.179 -11.187 1.00 91.69 101 PHE A C 1
ATOM 756 O O . PHE A 1 101 ? 14.491 -5.889 -11.836 1.00 91.69 101 PHE A O 1
ATOM 763 N N . GLU A 1 102 ? 16.386 -5.648 -10.644 1.00 90.12 102 GLU A N 1
ATOM 764 C CA . GLU A 1 102 ? 16.738 -7.072 -10.575 1.00 90.12 102 GLU A CA 1
ATOM 765 C C . GLU A 1 102 ? 15.962 -7.758 -9.441 1.00 90.12 102 GLU A C 1
ATOM 767 O O . GLU A 1 102 ? 15.701 -7.117 -8.420 1.00 90.12 102 GLU A O 1
ATOM 772 N N . PRO A 1 103 ? 15.599 -9.045 -9.577 1.00 86.38 103 PRO A N 1
ATOM 773 C CA . PRO A 1 103 ? 14.820 -9.740 -8.559 1.00 86.38 103 PRO A CA 1
ATOM 774 C C . PRO A 1 103 ? 15.560 -9.775 -7.221 1.00 86.38 103 PRO A C 1
ATOM 776 O O . PRO A 1 103 ? 16.765 -10.032 -7.156 1.00 86.38 103 PRO A O 1
ATOM 779 N N . ALA A 1 104 ? 14.817 -9.563 -6.137 1.00 77.69 104 ALA A N 1
ATOM 780 C CA . ALA A 1 104 ? 15.313 -9.871 -4.805 1.00 77.69 104 ALA A CA 1
ATOM 781 C C . ALA A 1 104 ? 15.376 -11.399 -4.606 1.00 77.69 104 ALA A C 1
ATOM 783 O O . ALA A 1 104 ? 14.684 -12.158 -5.287 1.00 77.69 104 ALA A O 1
ATOM 784 N N . GLU A 1 105 ? 16.177 -11.873 -3.643 1.00 70.50 105 GLU A N 1
ATOM 785 C CA . GLU A 1 105 ? 16.029 -13.247 -3.144 1.00 70.50 105 GLU A CA 1
ATOM 786 C C . GLU A 1 105 ? 14.675 -13.357 -2.429 1.00 70.50 105 GLU A C 1
ATOM 788 O O . GLU A 1 105 ? 14.569 -13.076 -1.235 1.00 70.50 105 GLU A O 1
ATOM 793 N N . GLU A 1 106 ? 13.624 -13.718 -3.162 1.00 65.81 106 GLU A N 1
ATOM 794 C CA . GLU A 1 106 ? 12.291 -13.821 -2.580 1.00 65.81 106 GLU A CA 1
ATOM 795 C C . GLU A 1 106 ? 12.112 -15.139 -1.807 1.00 65.81 106 GLU A C 1
ATOM 797 O O . GLU A 1 106 ? 12.432 -16.226 -2.314 1.00 65.81 106 GLU A O 1
ATOM 802 N N . PRO A 1 107 ? 11.569 -15.089 -0.578 1.00 59.97 107 PRO A N 1
ATOM 803 C CA . PRO A 1 107 ? 11.017 -16.275 0.056 1.00 59.97 107 PRO A CA 1
ATOM 804 C C . PRO A 1 107 ? 9.821 -16.800 -0.756 1.00 59.97 107 PRO A C 1
ATOM 806 O O . PRO A 1 107 ? 9.187 -16.080 -1.520 1.00 59.97 107 PRO A O 1
ATOM 809 N N . ALA A 1 108 ? 9.493 -18.084 -0.593 1.00 73.25 108 ALA A N 1
ATOM 810 C CA . ALA A 1 108 ? 8.295 -18.637 -1.218 1.00 73.25 108 ALA A CA 1
ATOM 811 C C . ALA A 1 108 ? 7.044 -17.884 -0.737 1.00 73.25 108 ALA A C 1
ATOM 813 O O . ALA A 1 108 ? 6.908 -17.668 0.468 1.00 73.25 108 ALA A O 1
ATOM 814 N N . ALA A 1 109 ? 6.138 -17.559 -1.668 1.00 82.56 109 ALA A N 1
ATOM 815 C CA . ALA A 1 109 ? 4.878 -16.884 -1.367 1.00 82.56 109 ALA A CA 1
ATOM 816 C C . ALA A 1 109 ? 4.152 -17.573 -0.205 1.00 82.56 109 ALA A C 1
ATOM 818 O O . ALA A 1 109 ? 3.905 -18.787 -0.239 1.00 82.56 109 ALA A O 1
ATOM 819 N N . SER A 1 110 ? 3.829 -16.802 0.828 1.00 87.38 110 SER A N 1
ATOM 820 C CA . SER A 1 110 ? 3.190 -17.318 2.037 1.00 87.38 110 SER A CA 1
ATOM 821 C C . SER A 1 110 ? 1.674 -17.465 1.880 1.00 87.38 110 SER A C 1
ATOM 823 O O . SER A 1 110 ? 1.051 -18.198 2.650 1.00 87.38 110 SER A O 1
ATOM 825 N N . GLY A 1 111 ? 1.081 -16.807 0.873 1.00 93.06 111 GLY A N 1
ATOM 826 C CA . GLY A 1 111 ? -0.377 -16.661 0.746 1.00 93.06 111 GLY A CA 1
ATOM 827 C C . GLY A 1 111 ? -0.968 -15.743 1.821 1.00 93.06 111 GLY A C 1
ATOM 828 O O . GLY A 1 111 ? -2.166 -15.796 2.111 1.00 93.06 111 GLY A O 1
ATOM 829 N N . VAL A 1 112 ? -0.104 -14.952 2.458 1.00 96.81 112 VAL A N 1
ATOM 830 C CA . VAL A 1 112 ? -0.428 -13.980 3.491 1.00 96.81 112 VAL A CA 1
ATOM 831 C C . VAL A 1 112 ? 0.327 -12.699 3.177 1.00 96.81 112 VAL A C 1
ATOM 833 O O . VAL A 1 112 ? 1.495 -12.722 2.800 1.00 96.81 112 VAL A O 1
ATOM 836 N N . TYR A 1 113 ? -0.341 -11.574 3.351 1.00 97.62 113 TYR A N 1
ATOM 837 C CA . TYR A 1 113 ? 0.213 -10.245 3.178 1.00 97.62 113 TYR A CA 1
ATOM 838 C C . TYR A 1 113 ? 0.174 -9.509 4.506 1.00 97.62 113 TYR A C 1
ATOM 840 O O . TYR A 1 113 ? -0.676 -9.784 5.354 1.00 97.62 113 TYR A O 1
ATOM 848 N N . ALA A 1 114 ? 1.098 -8.579 4.689 1.00 97.62 114 ALA A N 1
ATOM 849 C CA . ALA A 1 114 ? 1.120 -7.711 5.851 1.00 97.62 114 ALA A CA 1
ATOM 850 C C . ALA A 1 114 ? 1.447 -6.277 5.444 1.00 97.62 114 ALA A C 1
ATOM 852 O O . ALA A 1 114 ? 2.148 -6.057 4.455 1.00 97.62 114 ALA A O 1
ATOM 853 N N . CYS A 1 115 ? 0.914 -5.319 6.196 1.00 97.69 115 CYS A N 1
ATOM 854 C CA . CYS A 1 115 ? 1.202 -3.896 6.045 1.00 97.69 115 CYS A CA 1
ATOM 855 C C . CYS A 1 115 ? 1.046 -3.155 7.373 1.00 97.69 115 CYS A C 1
ATOM 857 O O . CYS A 1 115 ? 0.387 -3.636 8.300 1.00 97.69 115 CYS A O 1
ATOM 859 N N . CYS A 1 116 ? 1.592 -1.945 7.421 1.00 97.25 116 CYS A N 1
ATOM 860 C CA . CYS A 1 116 ? 1.262 -0.947 8.430 1.00 97.25 116 CYS A CA 1
ATOM 861 C C . CYS A 1 116 ? 0.232 0.021 7.860 1.00 97.25 116 CYS A C 1
ATOM 863 O O . CYS A 1 116 ? 0.314 0.405 6.689 1.00 97.25 116 CYS A O 1
ATOM 865 N N . ILE A 1 117 ? -0.701 0.454 8.698 1.00 97.69 117 ILE A N 1
ATOM 866 C CA . ILE A 1 117 ? -1.640 1.518 8.359 1.00 97.69 117 ILE A CA 1
ATOM 867 C C . ILE A 1 117 ? -1.612 2.621 9.410 1.00 97.69 117 ILE A C 1
ATOM 869 O O . ILE A 1 117 ? -1.390 2.363 10.594 1.00 97.69 117 ILE A O 1
ATOM 873 N N . ASP A 1 118 ? -1.867 3.841 8.953 1.00 97.31 118 ASP A N 1
ATOM 874 C CA . ASP A 1 118 ? -2.403 4.928 9.768 1.00 97.31 118 ASP A CA 1
ATOM 875 C C . ASP A 1 118 ? -3.867 5.106 9.373 1.00 97.31 118 ASP A C 1
ATOM 877 O O . ASP A 1 118 ? -4.177 5.252 8.183 1.00 97.31 118 ASP A O 1
ATOM 881 N N . ALA A 1 119 ? -4.766 5.075 10.346 1.00 96.75 119 ALA A N 1
ATOM 882 C CA . ALA A 1 119 ? -6.196 5.138 10.106 1.00 96.75 119 ALA A CA 1
ATOM 883 C C . ALA A 1 119 ? -6.918 6.014 11.132 1.00 96.75 119 ALA A C 1
ATOM 885 O O . ALA A 1 119 ? -6.482 6.192 12.271 1.00 96.75 119 ALA A O 1
ATOM 886 N N . PHE A 1 120 ? -8.049 6.566 10.709 1.00 95.06 120 PHE A N 1
ATOM 887 C CA . PHE A 1 120 ? -8.951 7.349 11.532 1.00 95.06 120 PHE A CA 1
ATOM 888 C C . PHE A 1 120 ? -10.288 6.623 11.661 1.00 95.06 120 PHE A C 1
ATOM 890 O O . PHE A 1 120 ? -11.016 6.484 10.680 1.00 95.06 120 PHE A O 1
ATOM 897 N N . ASP A 1 121 ? -10.611 6.199 12.877 1.00 93.81 121 ASP A N 1
ATOM 898 C CA . ASP A 1 121 ? -11.905 5.634 13.246 1.00 93.81 121 ASP A CA 1
ATOM 899 C C . ASP A 1 121 ? -12.788 6.733 13.877 1.00 93.81 121 ASP A C 1
ATOM 901 O O . ASP A 1 121 ? -12.489 7.215 14.980 1.00 93.81 121 ASP A O 1
ATOM 905 N N . PRO A 1 122 ? -13.871 7.166 13.202 1.00 90.88 122 PRO A N 1
ATOM 906 C CA . PRO A 1 122 ? -14.782 8.168 13.744 1.00 90.88 122 PRO A CA 1
ATOM 907 C C . PRO A 1 122 ? -15.429 7.775 15.078 1.00 90.88 122 PRO A C 1
ATOM 909 O O . PRO A 1 122 ? -15.742 8.669 15.865 1.00 90.88 122 PRO A O 1
ATOM 912 N N . GLU A 1 123 ? -15.619 6.483 15.365 1.00 89.25 123 GLU A N 1
ATOM 913 C CA . GLU A 1 123 ? -16.216 6.031 16.627 1.00 89.25 123 GLU A CA 1
ATOM 914 C C . GLU A 1 123 ? -15.304 6.348 17.822 1.00 89.25 123 GLU A C 1
ATOM 916 O O . GLU A 1 123 ? -15.793 6.670 18.906 1.00 89.25 123 GLU A O 1
ATOM 921 N N . TRP A 1 124 ? -13.981 6.346 17.629 1.00 87.69 124 TRP A N 1
ATOM 922 C CA . TRP A 1 124 ? -13.013 6.633 18.698 1.00 87.69 124 TRP A CA 1
ATOM 923 C C . TRP A 1 124 ? -12.883 8.133 18.967 1.00 87.69 124 TRP A C 1
ATOM 925 O O . TRP A 1 124 ? -12.560 8.552 20.082 1.00 87.69 124 TRP A O 1
ATOM 935 N N . ALA A 1 125 ? -13.183 8.963 17.965 1.00 77.00 125 ALA A N 1
ATOM 936 C CA . ALA A 1 125 ? -13.149 10.417 18.088 1.00 77.00 125 ALA A CA 1
ATOM 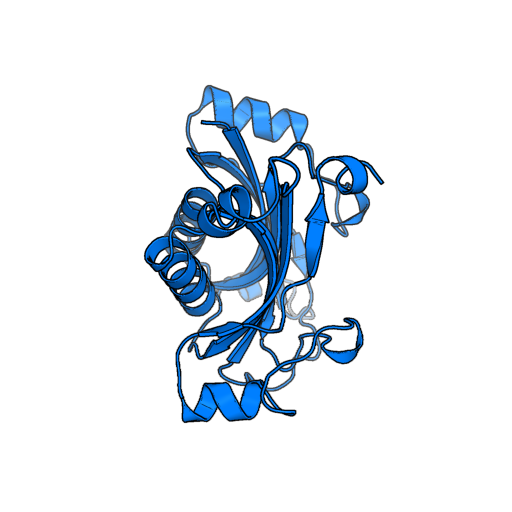937 C C . ALA A 1 125 ? -14.165 10.955 19.113 1.00 77.00 125 ALA A C 1
ATOM 939 O O . ALA A 1 125 ? -13.922 11.990 19.742 1.00 77.00 125 ALA A O 1
ATOM 940 N N . ASP A 1 126 ? -15.285 10.250 19.291 1.00 65.19 126 ASP A N 1
ATOM 941 C CA . ASP A 1 126 ? -16.344 10.614 20.234 1.00 65.19 126 ASP A CA 1
ATOM 942 C C . ASP A 1 126 ? -16.036 10.185 21.684 1.00 65.19 126 ASP A C 1
ATOM 944 O O . ASP A 1 126 ? -16.598 10.756 22.627 1.00 65.19 126 ASP A O 1
ATOM 948 N N . GLU A 1 127 ? -15.135 9.218 21.890 1.00 63.50 127 GLU A N 1
ATOM 949 C CA . GLU A 1 127 ? -14.771 8.710 23.221 1.00 63.50 127 GLU A CA 1
ATOM 950 C C . GLU A 1 127 ? -13.702 9.567 23.925 1.00 63.50 127 GLU A C 1
ATOM 952 O O . GLU A 1 127 ? -13.736 9.709 25.152 1.00 63.50 127 GLU A O 1
ATOM 957 N N . ASP A 1 128 ? -12.800 10.197 23.165 1.00 60.75 128 ASP A N 1
ATOM 958 C CA . ASP A 1 128 ? -11.666 10.982 23.671 1.00 60.75 128 ASP A CA 1
ATOM 959 C C . ASP A 1 128 ? -11.836 12.479 23.350 1.00 60.75 128 ASP A C 1
ATOM 961 O O . ASP A 1 128 ? -11.350 12.941 22.322 1.00 60.75 128 ASP A O 1
ATOM 965 N N . GLU A 1 129 ? -12.535 13.231 24.224 1.00 57.22 129 GLU A N 1
ATOM 966 C CA . GLU A 1 129 ? -12.861 14.685 24.180 1.00 57.22 129 GLU A CA 1
ATOM 967 C C . GLU A 1 129 ? -12.118 15.542 23.106 1.00 57.22 129 GLU A C 1
ATOM 969 O O . GLU A 1 129 ? -11.359 16.462 23.426 1.00 57.22 129 GLU A O 1
ATOM 974 N N . GLY A 1 130 ? -12.369 15.284 21.816 1.00 60.06 130 GLY A N 1
ATOM 975 C CA . GLY A 1 130 ? -11.887 16.051 20.665 1.00 60.06 130 GLY A CA 1
ATOM 976 C C . GLY A 1 130 ? -10.375 16.076 20.401 1.00 60.06 130 GLY A C 1
ATOM 977 O O . GLY A 1 130 ? -9.908 17.075 19.848 1.00 60.06 130 GLY A O 1
ATOM 978 N N . ARG A 1 131 ? -9.594 15.057 20.795 1.00 79.31 131 ARG A N 1
ATOM 979 C CA . ARG A 1 131 ? -8.130 15.049 20.548 1.00 79.31 131 ARG A CA 1
ATOM 980 C C . ARG A 1 131 ? -7.602 13.934 19.656 1.00 79.31 131 ARG A C 1
ATOM 982 O O . ARG A 1 131 ? -6.482 14.097 19.186 1.00 79.31 131 ARG A O 1
ATOM 989 N N . TYR A 1 132 ? -8.363 12.873 19.412 1.00 90.19 132 TYR A N 1
ATOM 990 C CA . TYR A 1 132 ? -7.972 11.772 18.529 1.00 90.19 132 TYR A CA 1
ATOM 991 C C . TYR A 1 132 ? -7.713 12.262 17.093 1.00 90.19 132 TYR A C 1
ATOM 993 O O . TYR A 1 132 ? -8.548 12.959 16.514 1.00 90.19 132 TYR A O 1
ATOM 1001 N N . ALA A 1 133 ? -6.546 11.924 16.544 1.00 90.62 133 ALA A N 1
ATOM 1002 C CA . ALA A 1 133 ? -6.137 12.297 15.188 1.00 90.62 133 ALA A CA 1
ATOM 1003 C C . ALA A 1 133 ? -5.958 11.089 14.258 1.00 90.62 133 ALA A C 1
ATOM 1005 O O . ALA A 1 133 ? -6.028 11.246 13.042 1.00 90.62 133 ALA A O 1
ATOM 1006 N N . GLY A 1 134 ? -5.771 9.903 14.831 1.00 94.31 134 GLY A N 1
ATOM 1007 C CA . GLY A 1 134 ? -5.602 8.654 14.110 1.00 94.31 134 GLY A CA 1
ATOM 1008 C C . GLY A 1 134 ? -4.955 7.602 15.000 1.00 94.31 134 GLY A C 1
ATOM 1009 O O . GLY A 1 134 ? -4.703 7.823 16.192 1.00 94.31 134 GLY A O 1
ATOM 1010 N N . HIS A 1 135 ? -4.712 6.432 14.435 1.00 95.12 135 HIS A N 1
ATOM 1011 C CA . HIS A 1 135 ? -3.980 5.363 15.086 1.00 95.12 135 HIS A CA 1
ATOM 1012 C C . HIS A 1 135 ? -3.115 4.610 14.084 1.00 95.12 135 HIS A C 1
ATOM 1014 O O . HIS A 1 135 ? -3.490 4.435 12.927 1.00 95.12 135 HIS A O 1
ATOM 1020 N N . TYR A 1 136 ? -1.985 4.101 14.566 1.00 95.81 136 TYR A N 1
ATOM 1021 C CA . TYR A 1 136 ? -1.184 3.143 13.816 1.00 95.81 136 TYR A CA 1
ATOM 1022 C C . TYR A 1 136 ? -1.588 1.714 14.161 1.00 95.81 136 TYR A C 1
ATOM 1024 O O . TYR A 1 136 ? -1.909 1.424 15.321 1.00 95.81 136 TYR A O 1
ATOM 1032 N N . GLN A 1 137 ? -1.527 0.821 13.175 1.00 96.06 137 GLN A N 1
ATOM 1033 C CA . GLN A 1 137 ? -1.842 -0.596 13.346 1.00 96.06 137 GLN A CA 1
ATOM 1034 C C . GLN A 1 137 ? -1.112 -1.460 12.312 1.00 96.06 137 GLN A C 1
ATOM 1036 O O . GLN A 1 137 ? -0.871 -1.022 11.185 1.00 96.06 137 GLN A O 1
ATOM 1041 N N . LEU A 1 138 ? -0.788 -2.701 12.681 1.00 97.31 138 LEU A N 1
ATOM 1042 C CA . LEU A 1 138 ? -0.411 -3.732 11.718 1.00 97.31 138 LEU A CA 1
ATOM 1043 C C . LEU A 1 138 ? -1.641 -4.493 11.253 1.00 97.31 138 LEU A C 1
ATOM 1045 O O . LEU A 1 138 ? -2.536 -4.816 12.038 1.00 97.31 138 LEU A O 1
ATOM 1049 N N . VAL A 1 139 ? -1.618 -4.854 9.981 1.00 97.94 139 VAL A N 1
ATOM 1050 C CA . VAL A 1 139 ? -2.643 -5.656 9.327 1.00 97.94 139 VAL A CA 1
ATOM 1051 C C . VAL A 1 139 ? -1.985 -6.909 8.771 1.00 97.94 139 VAL A C 1
ATOM 1053 O O . VAL A 1 139 ? -0.917 -6.834 8.164 1.00 97.94 139 VAL A O 1
ATOM 1056 N N . VAL A 1 140 ? -2.635 -8.057 8.946 1.00 98.00 140 VAL A N 1
ATOM 1057 C CA . VAL A 1 140 ? -2.262 -9.328 8.323 1.00 98.00 140 VAL A CA 1
ATOM 1058 C C . VAL A 1 140 ? -3.469 -9.878 7.570 1.00 98.00 140 VAL A C 1
ATOM 1060 O O . VAL A 1 140 ? -4.571 -9.946 8.110 1.00 98.00 140 VAL A O 1
ATOM 1063 N N . ILE A 1 141 ? -3.274 -10.244 6.306 1.00 98.25 141 ILE A N 1
ATOM 1064 C CA . ILE A 1 141 ? -4.352 -10.505 5.350 1.00 98.25 141 ILE A CA 1
ATOM 1065 C C . ILE A 1 141 ? -4.065 -11.812 4.628 1.00 98.25 141 ILE A C 1
ATOM 1067 O O . ILE A 1 141 ? -3.002 -11.975 4.032 1.00 98.25 141 ILE A O 1
ATOM 1071 N N . ARG A 1 142 ? -5.016 -12.740 4.613 1.00 97.62 142 ARG A N 1
ATOM 1072 C CA . ARG A 1 142 ? -4.931 -13.906 3.731 1.00 97.62 142 ARG A CA 1
ATOM 1073 C C . ARG A 1 142 ? -5.455 -13.540 2.346 1.00 97.62 142 ARG A C 1
ATOM 1075 O O . ARG A 1 142 ? -6.633 -13.227 2.215 1.00 97.62 142 ARG A O 1
ATOM 1082 N N . ALA A 1 143 ? -4.613 -13.670 1.326 1.00 96.31 143 ALA A N 1
ATOM 1083 C CA . ALA A 1 143 ? -4.974 -13.410 -0.066 1.00 96.31 143 ALA A CA 1
ATOM 1084 C C . ALA A 1 143 ? -4.052 -14.177 -1.027 1.00 96.31 143 ALA A C 1
ATOM 1086 O O . ALA A 1 143 ? -2.913 -14.494 -0.677 1.00 96.31 143 ALA A O 1
ATOM 1087 N N . ASP A 1 144 ? -4.514 -14.439 -2.251 1.00 93.62 144 ASP A N 1
ATOM 1088 C CA . ASP A 1 144 ? -3.729 -15.121 -3.287 1.00 93.62 144 ASP A CA 1
ATOM 1089 C C . ASP A 1 144 ? -2.804 -14.153 -4.057 1.00 93.62 144 ASP A C 1
ATOM 1091 O O . ASP A 1 144 ? -1.943 -14.590 -4.824 1.00 93.62 144 ASP A O 1
ATOM 1095 N N . SER A 1 145 ? -2.974 -12.835 -3.885 1.00 94.25 145 SER A N 1
ATOM 1096 C CA . SER A 1 145 ? -2.139 -11.801 -4.512 1.00 94.25 145 SER A CA 1
ATOM 1097 C C . SER A 1 145 ? -2.149 -10.482 -3.734 1.00 94.25 145 SER A C 1
ATOM 1099 O O . SER A 1 145 ? -3.089 -10.208 -2.991 1.00 94.25 145 SER A O 1
ATOM 1101 N N . ALA A 1 146 ? -1.164 -9.607 -3.977 1.00 95.25 146 ALA A N 1
ATOM 1102 C CA . ALA A 1 146 ? -1.120 -8.279 -3.355 1.00 95.25 146 ALA A CA 1
ATOM 1103 C C . ALA A 1 146 ? -2.309 -7.400 -3.775 1.00 95.25 146 ALA A C 1
ATOM 1105 O O . ALA A 1 146 ? -2.776 -6.570 -3.002 1.00 95.25 146 ALA A O 1
ATOM 1106 N N . THR A 1 147 ? -2.824 -7.599 -4.995 1.00 95.56 147 THR A N 1
ATOM 1107 C CA . THR A 1 147 ? -4.036 -6.910 -5.467 1.00 95.56 147 THR A CA 1
ATOM 1108 C C . THR A 1 147 ? -5.252 -7.322 -4.645 1.00 95.56 147 THR A C 1
ATOM 1110 O O . THR A 1 147 ? -6.007 -6.468 -4.197 1.00 95.56 147 THR A O 1
ATOM 1113 N N . GLU A 1 148 ? -5.434 -8.624 -4.423 1.00 95.50 148 GLU A N 1
ATOM 1114 C CA . GLU A 1 148 ? -6.528 -9.128 -3.592 1.00 95.50 148 GLU A CA 1
ATOM 1115 C C . GLU A 1 148 ? -6.364 -8.688 -2.135 1.00 95.50 148 GLU A C 1
ATOM 1117 O O . GLU A 1 148 ? -7.325 -8.203 -1.551 1.00 95.50 148 GLU A O 1
ATOM 1122 N N . ALA A 1 149 ? -5.148 -8.740 -1.580 1.00 96.94 149 ALA A N 1
ATOM 1123 C CA . ALA A 1 149 ? -4.875 -8.241 -0.233 1.00 96.94 149 ALA A CA 1
ATOM 1124 C C . ALA A 1 149 ? -5.260 -6.762 -0.076 1.00 96.94 149 ALA A C 1
ATOM 1126 O O . ALA A 1 149 ? -5.896 -6.388 0.906 1.00 96.94 149 ALA A O 1
ATOM 1127 N N . LEU A 1 150 ? -4.917 -5.925 -1.061 1.00 97.12 150 LEU A N 1
ATOM 1128 C CA . LEU A 1 150 ? -5.268 -4.507 -1.065 1.00 97.12 150 LEU A CA 1
ATOM 1129 C C . LEU A 1 150 ? -6.789 -4.294 -1.079 1.00 97.12 150 LEU A C 1
ATOM 1131 O O . LEU A 1 150 ? -7.296 -3.451 -0.343 1.00 97.12 150 LEU A O 1
ATOM 1135 N N . VAL A 1 151 ? -7.513 -5.063 -1.897 1.00 95.44 151 VAL A N 1
ATOM 1136 C CA . VAL A 1 151 ? -8.980 -4.995 -1.988 1.00 95.44 151 VAL A CA 1
ATOM 1137 C C . VAL A 1 151 ? -9.642 -5.467 -0.692 1.00 95.44 151 VAL A C 1
ATOM 1139 O O . VAL A 1 151 ? -10.572 -4.813 -0.226 1.00 95.44 151 VAL A O 1
ATOM 1142 N N . GLU A 1 152 ? -9.161 -6.556 -0.091 1.00 96.25 152 GLU A N 1
ATOM 1143 C CA . GLU A 1 152 ? -9.668 -7.068 1.189 1.00 96.25 152 GLU A CA 1
ATOM 1144 C C . GLU A 1 152 ? -9.433 -6.071 2.333 1.00 96.25 152 GLU A C 1
ATOM 1146 O O . GLU A 1 152 ? -10.342 -5.828 3.124 1.00 96.25 152 GLU A O 1
ATOM 1151 N N . LEU A 1 153 ? -8.259 -5.428 2.391 1.00 97.06 153 LEU A N 1
ATOM 1152 C CA . LEU A 1 153 ? -7.978 -4.364 3.362 1.00 97.06 153 LEU A CA 1
ATOM 1153 C C . LEU A 1 153 ? -8.942 -3.188 3.206 1.00 97.06 153 LEU A C 1
ATOM 1155 O O . LEU A 1 1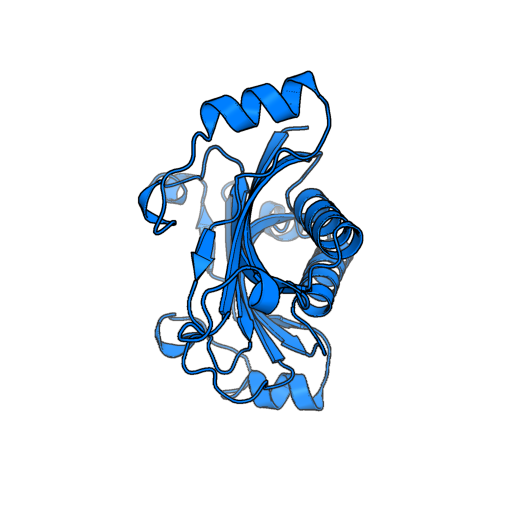53 ? -9.578 -2.784 4.177 1.00 97.06 153 LEU A O 1
ATOM 1159 N N . VAL A 1 154 ? -9.051 -2.639 1.993 1.00 96.19 154 VAL A N 1
ATOM 1160 C CA . VAL A 1 154 ? -9.939 -1.499 1.728 1.00 96.19 154 VAL A CA 1
ATOM 1161 C C . VAL A 1 154 ? -11.383 -1.862 2.074 1.00 96.19 154 VAL A C 1
ATOM 1163 O O . VAL A 1 154 ? -12.044 -1.108 2.781 1.00 96.19 154 VAL A O 1
ATOM 1166 N N . GLY A 1 155 ? -11.848 -3.041 1.654 1.00 96.19 155 GLY A N 1
ATOM 1167 C CA . GLY A 1 155 ? -13.202 -3.506 1.945 1.00 96.19 155 GLY A CA 1
ATOM 1168 C C . GLY A 1 155 ? -13.475 -3.706 3.438 1.00 96.19 155 GLY A C 1
ATOM 1169 O O . GLY A 1 155 ? -14.581 -3.408 3.889 1.00 96.19 155 GLY A O 1
ATOM 1170 N N . ALA A 1 156 ? -12.492 -4.176 4.212 1.00 95.69 156 ALA A N 1
ATOM 1171 C CA . ALA A 1 156 ? -12.616 -4.313 5.663 1.00 95.69 156 ALA A CA 1
ATOM 1172 C C . ALA A 1 156 ? -12.742 -2.946 6.353 1.00 95.69 156 ALA A C 1
ATOM 1174 O O . ALA A 1 156 ? -13.656 -2.750 7.147 1.00 95.69 156 ALA A O 1
ATOM 1175 N N . LEU A 1 157 ? -11.884 -1.984 5.997 1.00 95.62 157 LEU A N 1
ATOM 1176 C CA . LEU A 1 157 ? -11.931 -0.633 6.568 1.00 95.62 157 LEU A CA 1
ATOM 1177 C C . LEU A 1 157 ? -13.228 0.100 6.200 1.00 95.62 157 LEU A C 1
ATOM 1179 O O . LEU A 1 157 ? -13.848 0.720 7.057 1.00 95.62 157 LEU A O 1
ATOM 1183 N N . GLU A 1 158 ? -13.685 -0.014 4.949 1.00 94.25 158 GLU A N 1
ATOM 1184 C CA . GLU A 1 158 ? -14.956 0.573 4.510 1.00 94.25 158 GLU A CA 1
ATOM 1185 C C . GLU A 1 158 ? -16.165 -0.019 5.248 1.00 94.25 158 GLU A C 1
ATOM 1187 O O . GLU A 1 158 ? -17.122 0.703 5.532 1.00 94.25 158 GLU A O 1
ATOM 1192 N N . ALA A 1 159 ? -16.145 -1.322 5.552 1.00 94.75 159 ALA A N 1
ATOM 1193 C CA . ALA A 1 159 ? -17.232 -1.987 6.269 1.00 94.75 159 ALA A CA 1
ATOM 1194 C C . ALA A 1 159 ? -17.401 -1.465 7.704 1.00 94.75 159 ALA A C 1
ATOM 1196 O O . ALA A 1 159 ? -18.535 -1.411 8.187 1.00 94.75 159 ALA A O 1
ATOM 1197 N N . ASP A 1 160 ? -16.298 -1.053 8.327 1.00 93.50 160 ASP A N 1
ATOM 1198 C CA . ASP A 1 160 ? -16.247 -0.507 9.684 1.00 93.50 160 ASP A CA 1
ATOM 1199 C C . ASP A 1 160 ? -16.210 1.038 9.700 1.00 93.50 160 ASP A C 1
ATOM 1201 O O . ASP A 1 160 ? -15.998 1.644 10.742 1.00 93.50 160 ASP A O 1
ATOM 1205 N N . GLU A 1 161 ? -16.430 1.694 8.550 1.00 94.88 161 GLU A N 1
ATOM 1206 C CA . GLU A 1 161 ? -16.388 3.161 8.393 1.00 94.88 161 GLU A CA 1
ATOM 1207 C C . GLU A 1 161 ? -15.051 3.800 8.844 1.00 94.88 161 GLU A C 1
ATOM 1209 O O . GLU A 1 161 ? -14.993 4.980 9.198 1.00 94.88 161 GLU A O 1
ATOM 1214 N N . VAL A 1 162 ? -13.955 3.038 8.773 1.00 95.62 162 VAL A N 1
ATOM 1215 C CA . VAL A 1 162 ? -12.602 3.475 9.128 1.00 95.62 162 VAL A CA 1
ATOM 1216 C C . VAL A 1 162 ? -11.923 4.128 7.923 1.00 95.62 162 VAL A C 1
ATOM 1218 O O . VAL A 1 162 ? -11.840 3.565 6.830 1.00 95.62 162 VAL A O 1
ATOM 1221 N N . HIS A 1 163 ? -11.384 5.328 8.119 1.00 95.81 163 HIS A N 1
ATOM 1222 C CA . HIS A 1 163 ? -10.724 6.096 7.069 1.00 95.81 163 HIS A CA 1
ATOM 1223 C C . HIS A 1 163 ? -9.218 5.834 7.043 1.00 95.81 163 HIS A C 1
ATOM 1225 O O . HIS A 1 163 ? -8.502 6.166 7.984 1.00 95.81 163 HIS A O 1
ATOM 1231 N N . LEU A 1 164 ? -8.713 5.299 5.933 1.00 97.25 164 LEU A N 1
ATOM 1232 C CA . LEU A 1 164 ? -7.280 5.097 5.734 1.00 97.25 164 LEU A CA 1
ATOM 1233 C C . LEU A 1 164 ? -6.568 6.432 5.452 1.00 97.25 164 LEU A C 1
ATOM 1235 O O . LEU A 1 164 ? -6.926 7.144 4.511 1.00 97.25 164 LEU A O 1
ATOM 1239 N N . LEU A 1 165 ? -5.542 6.753 6.240 1.00 96.88 165 LEU A N 1
ATOM 1240 C CA . LEU A 1 165 ? -4.719 7.960 6.093 1.00 96.88 165 LEU A CA 1
ATOM 1241 C C . LEU A 1 165 ? -3.374 7.666 5.418 1.00 96.88 165 LEU A C 1
ATOM 1243 O O . LEU A 1 165 ? -2.862 8.504 4.670 1.00 96.88 165 LEU A O 1
ATOM 1247 N N . LEU A 1 166 ? -2.806 6.489 5.686 1.00 97.38 166 LEU A N 1
ATOM 1248 C CA . LEU A 1 166 ? -1.536 6.026 5.129 1.00 97.38 166 LEU A CA 1
ATOM 1249 C C . LEU A 1 166 ? -1.508 4.498 5.091 1.00 97.38 166 LEU A C 1
ATOM 1251 O O . LEU A 1 166 ? -1.997 3.839 6.006 1.00 97.38 166 LEU A O 1
ATOM 1255 N N . LEU A 1 167 ? -0.897 3.948 4.046 1.00 97.88 167 LEU A N 1
ATOM 1256 C CA . LEU A 1 167 ? -0.558 2.533 3.939 1.00 97.88 167 LEU A CA 1
ATOM 1257 C C . LEU A 1 167 ? 0.930 2.405 3.633 1.00 97.88 167 LEU A C 1
ATOM 1259 O O . LEU A 1 167 ? 1.420 2.984 2.664 1.00 97.88 167 LEU A O 1
ATOM 1263 N N . GLU A 1 168 ? 1.631 1.608 4.428 1.00 95.31 168 GLU A N 1
ATOM 1264 C CA . GLU A 1 168 ? 3.053 1.335 4.262 1.00 95.31 168 GLU A CA 1
A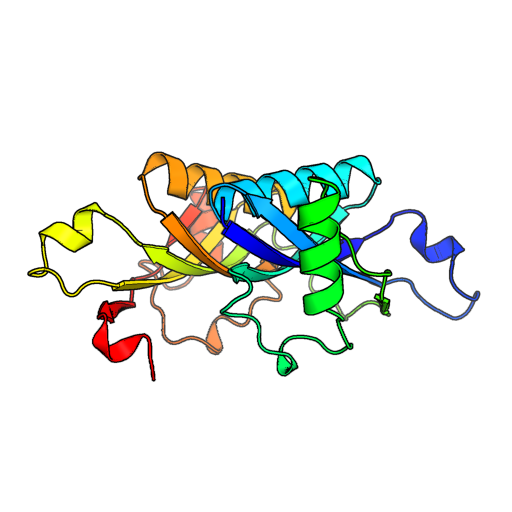TOM 1265 C C . GLU A 1 168 ? 3.299 -0.168 4.146 1.00 95.31 168 GLU A C 1
ATOM 1267 O O . GLU A 1 168 ? 2.842 -0.978 4.957 1.00 95.31 168 GLU A O 1
ATOM 1272 N N . GLY A 1 169 ? 4.069 -0.536 3.125 1.00 93.62 169 GLY A N 1
ATOM 1273 C CA . GLY A 1 169 ? 4.707 -1.839 3.052 1.00 93.62 169 GLY A CA 1
ATOM 1274 C C . GLY A 1 169 ? 3.770 -3.029 2.866 1.00 93.62 169 GLY A C 1
ATOM 1275 O O . GLY A 1 169 ? 4.126 -4.100 3.346 1.00 93.62 169 GLY A O 1
ATOM 1276 N N . LEU A 1 170 ? 2.639 -2.892 2.158 1.00 96.94 170 LEU A N 1
ATOM 1277 C CA . LEU A 1 170 ? 1.820 -4.051 1.771 1.00 96.94 170 LEU A CA 1
ATOM 1278 C C . LEU A 1 170 ? 2.629 -4.992 0.882 1.00 96.94 170 LEU A C 1
ATOM 1280 O O . LEU A 1 170 ? 2.828 -4.720 -0.301 1.00 96.94 170 LEU A O 1
ATOM 1284 N N . THR A 1 171 ? 3.085 -6.092 1.470 1.00 95.31 171 THR A N 1
ATOM 1285 C CA . THR A 1 171 ? 3.967 -7.090 0.856 1.00 95.31 171 THR A CA 1
ATOM 1286 C C . THR A 1 171 ? 3.650 -8.484 1.395 1.00 95.31 171 THR A C 1
ATOM 1288 O O . THR A 1 171 ? 2.900 -8.618 2.365 1.00 95.31 171 THR A O 1
ATOM 1291 N N . ASP A 1 172 ? 4.199 -9.528 0.771 1.00 95.12 172 ASP A N 1
ATOM 1292 C CA . ASP A 1 172 ? 4.077 -10.893 1.290 1.00 95.12 172 ASP A CA 1
ATOM 1293 C C . ASP A 1 172 ? 4.656 -10.961 2.713 1.00 95.12 172 ASP A C 1
ATOM 1295 O O . ASP A 1 172 ? 5.749 -10.455 2.984 1.00 95.12 172 ASP A O 1
ATOM 1299 N N . ALA A 1 173 ? 3.932 -11.597 3.631 1.00 94.56 173 ALA A N 1
ATOM 1300 C CA . ALA A 1 173 ? 4.292 -11.670 5.041 1.00 94.56 173 ALA A CA 1
ATOM 1301 C C . ALA A 1 173 ? 5.655 -12.341 5.280 1.00 94.56 173 ALA A C 1
ATOM 1303 O O . ALA A 1 173 ? 6.302 -12.055 6.286 1.00 94.56 173 ALA A O 1
ATOM 1304 N N . ALA A 1 174 ? 6.136 -13.186 4.362 1.00 92.00 174 ALA A N 1
ATOM 1305 C CA . ALA A 1 174 ? 7.477 -13.760 4.439 1.00 92.00 174 ALA A CA 1
ATOM 1306 C C . ALA A 1 174 ? 8.597 -12.719 4.248 1.00 92.00 174 ALA A C 1
ATOM 1308 O O . ALA A 1 174 ? 9.721 -12.943 4.700 1.00 92.00 174 ALA A O 1
ATOM 1309 N N . SER A 1 175 ? 8.287 -11.591 3.607 1.00 91.44 175 SER A N 1
ATOM 1310 C CA . SER A 1 175 ? 9.187 -10.454 3.386 1.00 91.44 175 SER A CA 1
ATOM 1311 C C . SER A 1 175 ? 8.895 -9.274 4.322 1.00 91.44 175 SER A C 1
ATOM 1313 O O . SER A 1 175 ? 9.641 -8.293 4.317 1.00 91.44 175 SER A O 1
ATOM 1315 N N . PHE A 1 176 ? 7.822 -9.339 5.117 1.00 92.50 176 PHE A N 1
ATOM 1316 C CA . PHE A 1 176 ? 7.427 -8.261 6.020 1.00 92.50 176 PHE A CA 1
ATOM 1317 C C . PHE A 1 176 ? 8.254 -8.287 7.322 1.00 92.50 176 PHE A C 1
ATOM 1319 O O . PHE A 1 176 ? 8.334 -9.326 7.986 1.00 92.50 176 PHE A O 1
ATOM 1326 N N . PRO A 1 177 ? 8.871 -7.165 7.735 1.00 91.12 177 PRO A N 1
ATOM 1327 C CA . PRO A 1 177 ? 9.761 -7.130 8.889 1.00 91.12 177 PRO A CA 1
ATOM 1328 C C . PRO A 1 177 ? 8.980 -6.960 10.202 1.00 91.12 177 PRO A C 1
ATOM 1330 O O . PRO A 1 177 ? 9.082 -5.925 10.852 1.00 91.12 177 PRO A O 1
ATOM 1333 N N . PHE A 1 178 ? 8.221 -7.977 10.625 1.00 90.12 178 PHE A N 1
ATOM 1334 C CA . PHE A 1 178 ? 7.427 -7.922 11.867 1.00 90.12 178 PHE A CA 1
ATOM 1335 C C . PHE A 1 178 ? 8.246 -7.472 13.089 1.00 90.12 178 PHE A C 1
ATOM 1337 O O . PHE A 1 178 ? 7.787 -6.634 13.857 1.00 90.12 178 PHE A O 1
ATOM 1344 N N . ASP A 1 179 ? 9.485 -7.957 13.218 1.00 88.75 179 ASP A N 1
ATOM 1345 C CA . ASP A 1 179 ? 10.391 -7.628 14.330 1.00 88.75 179 ASP A CA 1
ATOM 1346 C C . ASP A 1 179 ? 10.845 -6.154 14.360 1.00 88.75 179 ASP A C 1
ATOM 1348 O O . ASP A 1 179 ? 11.474 -5.723 15.328 1.00 88.75 179 ASP A O 1
ATOM 1352 N N . ALA A 1 180 ? 10.592 -5.384 13.296 1.00 88.31 180 ALA A N 1
ATOM 1353 C CA . ALA A 1 180 ? 10.906 -3.959 13.250 1.00 88.31 180 ALA A CA 1
ATOM 1354 C C . ALA A 1 180 ? 9.856 -3.093 13.962 1.00 88.31 180 ALA A C 1
ATOM 1356 O O . ALA A 1 180 ? 10.119 -1.911 14.189 1.00 88.31 180 ALA A O 1
ATOM 1357 N N . TYR A 1 181 ? 8.699 -3.659 14.323 1.00 86.12 181 TYR A N 1
ATOM 1358 C CA . TYR A 1 181 ? 7.596 -2.918 14.920 1.00 86.12 181 TYR A CA 1
ATOM 1359 C C . TYR A 1 181 ? 7.201 -3.459 16.301 1.00 86.12 181 TYR A C 1
ATOM 1361 O O . TYR A 1 181 ? 7.176 -4.663 16.539 1.00 86.12 181 TYR A O 1
ATOM 1369 N N . ASP A 1 182 ? 6.806 -2.556 17.201 1.00 85.94 182 ASP A N 1
ATOM 1370 C CA . ASP A 1 182 ? 6.404 -2.875 18.580 1.00 85.94 182 ASP A CA 1
ATOM 1371 C C . ASP A 1 182 ? 4.875 -3.081 18.725 1.00 85.94 182 ASP A C 1
ATOM 1373 O O . ASP A 1 182 ? 4.257 -2.630 19.697 1.00 85.94 182 ASP A O 1
ATOM 1377 N N . PHE A 1 183 ? 4.231 -3.740 17.757 1.00 88.12 183 PHE A N 1
ATOM 1378 C CA . PHE A 1 183 ? 2.808 -4.105 17.831 1.00 88.12 183 PHE A CA 1
ATOM 1379 C C . PHE A 1 183 ? 2.617 -5.538 18.334 1.00 88.12 183 PHE A C 1
ATOM 1381 O O . PHE A 1 183 ? 3.458 -6.412 18.138 1.00 88.12 183 PHE A O 1
ATOM 1388 N N . ALA A 1 184 ? 1.477 -5.785 18.969 1.00 87.69 184 ALA A N 1
ATOM 1389 C CA . ALA A 1 184 ? 1.072 -7.078 19.492 1.00 87.69 184 ALA A CA 1
ATOM 1390 C C . ALA A 1 184 ? -0.240 -7.535 18.846 1.00 87.69 184 ALA A C 1
ATOM 1392 O O . ALA A 1 184 ? -1.192 -6.765 18.733 1.00 87.69 184 ALA A O 1
ATOM 1393 N N . PHE A 1 185 ? -0.297 -8.808 18.474 1.00 89.94 185 PHE A N 1
ATOM 1394 C CA . PHE A 1 185 ? -1.521 -9.492 18.062 1.00 89.94 185 PHE A CA 1
ATOM 1395 C C . PHE A 1 185 ? -2.091 -10.306 19.230 1.00 89.94 185 PHE A C 1
ATOM 1397 O O . PHE A 1 185 ? -1.415 -10.503 20.244 1.00 89.94 185 PHE A O 1
ATOM 1404 N N . GLU A 1 186 ? -3.345 -10.753 19.112 1.00 83.75 186 GLU A N 1
ATOM 1405 C CA . GLU A 1 186 ? -3.944 -11.642 20.115 1.00 83.75 186 GLU A CA 1
ATOM 1406 C C . GLU A 1 186 ? -3.222 -13.000 20.172 1.00 83.75 186 GLU A C 1
ATOM 1408 O O . GLU A 1 186 ? -2.948 -13.495 21.270 1.00 83.75 186 GLU A O 1
ATOM 1413 N N . ASP A 1 187 ? -2.876 -13.571 19.011 1.00 86.50 187 ASP A N 1
ATOM 1414 C CA . ASP A 1 187 ? -1.990 -14.733 18.890 1.00 86.50 187 ASP A CA 1
ATOM 1415 C C . ASP A 1 187 ? -0.524 -14.302 18.682 1.00 86.50 187 ASP A C 1
ATOM 1417 O O . ASP A 1 187 ? -0.222 -13.279 18.067 1.00 86.50 187 ASP A O 1
ATOM 1421 N N . GLU A 1 188 ? 0.418 -15.108 19.178 1.00 84.06 188 GLU A N 1
ATOM 1422 C CA . GLU A 1 188 ? 1.856 -14.882 18.985 1.00 84.06 188 GLU A CA 1
ATOM 1423 C C . GLU A 1 188 ? 2.289 -15.118 17.523 1.00 84.06 188 GLU A C 1
ATOM 1425 O O . GLU A 1 188 ? 3.383 -14.707 17.132 1.00 84.06 188 GLU A O 1
ATOM 1430 N N . ASN A 1 189 ? 1.458 -15.787 16.712 1.00 91.69 189 ASN A N 1
ATOM 1431 C CA . ASN A 1 189 ? 1.694 -16.032 15.293 1.00 91.69 189 ASN A CA 1
ATOM 1432 C C . ASN A 1 189 ? 0.486 -15.614 14.426 1.00 91.69 189 ASN A C 1
ATOM 1434 O O . ASN A 1 189 ? -0.298 -16.472 14.000 1.00 91.69 189 ASN A O 1
ATOM 1438 N N . PRO A 1 190 ? 0.374 -14.320 14.074 1.00 92.31 190 PRO A N 1
ATOM 1439 C CA . PRO A 1 190 ? -0.751 -13.805 13.289 1.00 92.31 190 PRO A CA 1
ATOM 1440 C C . PRO A 1 190 ? -0.819 -14.393 11.870 1.00 92.31 190 PRO A C 1
ATOM 1442 O O . PRO A 1 190 ? -1.896 -14.509 11.290 1.00 92.31 190 PRO A O 1
ATOM 1445 N N . VAL A 1 191 ? 0.319 -14.823 11.307 1.00 93.94 191 VAL A N 1
ATOM 1446 C CA . VAL A 1 191 ? 0.368 -15.479 9.989 1.00 93.94 191 VAL A CA 1
ATOM 1447 C C . VAL A 1 191 ? -0.298 -16.855 10.043 1.00 93.94 191 VAL A C 1
ATOM 1449 O O . VAL A 1 191 ? -1.076 -17.203 9.157 1.00 93.94 191 VAL A O 1
ATOM 1452 N N . ALA A 1 192 ? -0.019 -17.650 11.080 1.00 93.88 192 ALA A N 1
ATOM 1453 C CA . ALA A 1 192 ? -0.692 -18.935 11.261 1.00 93.88 192 ALA A CA 1
ATOM 1454 C C . ALA A 1 192 ? -2.187 -18.747 11.548 1.00 93.88 192 ALA A C 1
ATOM 1456 O O . ALA A 1 192 ? -3.004 -19.469 10.979 1.00 93.88 192 ALA A O 1
ATOM 1457 N N . GLU A 1 193 ? -2.536 -17.758 12.372 1.00 94.44 193 GLU A N 1
ATOM 1458 C CA . GLU A 1 193 ? -3.923 -17.443 12.707 1.00 94.44 193 GLU A CA 1
ATOM 1459 C C . GLU A 1 193 ? -4.744 -17.099 11.456 1.00 94.44 193 GLU A C 1
ATOM 1461 O O . GLU A 1 193 ? -5.752 -17.756 11.186 1.00 94.44 193 GLU A O 1
ATOM 1466 N N . VAL A 1 194 ? -4.282 -16.155 10.625 1.00 95.31 194 VAL A N 1
ATOM 1467 C CA . VAL A 1 194 ? -5.027 -15.734 9.424 1.00 95.31 194 VAL A CA 1
ATOM 1468 C C . VAL A 1 194 ? -5.137 -16.847 8.379 1.00 95.31 194 VAL A C 1
ATOM 1470 O O . VAL A 1 194 ? -6.099 -16.907 7.610 1.00 95.31 194 VAL A O 1
ATOM 1473 N N . LEU A 1 195 ? -4.179 -17.778 8.337 1.00 94.94 195 LEU A N 1
ATOM 1474 C CA . LEU A 1 195 ? -4.264 -18.952 7.466 1.00 94.94 195 LEU A CA 1
ATOM 1475 C C . LEU A 1 195 ? -5.374 -19.917 7.905 1.00 94.94 195 LEU A C 1
ATOM 1477 O O . LEU A 1 195 ? -5.954 -20.609 7.058 1.00 94.94 195 LEU A O 1
ATOM 1481 N N . GLU A 1 196 ? -5.687 -19.965 9.198 1.00 93.19 196 GLU A N 1
ATOM 1482 C CA . GLU A 1 196 ? -6.766 -20.783 9.752 1.00 93.19 196 GLU A CA 1
ATOM 1483 C C . GLU A 1 196 ? -8.129 -20.090 9.652 1.00 93.19 196 GLU A C 1
ATOM 1485 O O . GLU A 1 196 ? -9.104 -20.723 9.234 1.00 93.19 196 GLU A O 1
ATOM 1490 N N . THR A 1 197 ? -8.203 -18.806 10.007 1.00 92.19 197 THR A N 1
ATOM 1491 C CA . THR A 1 197 ? -9.457 -18.038 10.083 1.00 92.19 197 THR A CA 1
ATOM 1492 C C . THR A 1 197 ? -9.866 -17.427 8.742 1.00 92.19 197 THR A C 1
ATOM 1494 O O . THR A 1 197 ? -11.055 -17.406 8.415 1.00 92.19 197 THR A O 1
ATOM 1497 N N . GLY A 1 198 ? -8.889 -17.023 7.927 1.00 92.50 198 GLY A N 1
ATOM 1498 C CA . GLY A 1 198 ? -9.078 -16.251 6.700 1.00 92.50 198 GLY A CA 1
ATOM 1499 C C . GLY A 1 198 ? -9.372 -14.769 6.951 1.00 92.50 198 GLY A C 1
ATOM 1500 O O . GLY A 1 198 ? -9.599 -14.347 8.080 1.00 92.50 198 GLY A O 1
ATOM 1501 N N . GLY A 1 199 ? -9.396 -13.984 5.870 1.00 93.62 199 GLY A N 1
ATOM 1502 C CA . GLY A 1 199 ? -9.721 -12.557 5.921 1.00 93.62 199 GLY A CA 1
ATOM 1503 C C . GLY A 1 199 ? -8.575 -11.694 6.448 1.00 93.62 199 GLY A C 1
ATOM 1504 O O . GLY A 1 199 ? -7.419 -11.902 6.074 1.00 93.62 199 GLY A O 1
ATOM 1505 N N . VAL A 1 200 ? -8.926 -10.720 7.290 1.00 96.38 200 VAL A N 1
ATOM 1506 C CA . VAL A 1 200 ? -8.041 -9.675 7.819 1.00 96.38 200 VAL A CA 1
ATOM 1507 C C . VAL A 1 200 ? -7.965 -9.785 9.343 1.00 96.38 200 VAL A C 1
ATOM 1509 O O . VAL A 1 200 ? -8.991 -9.914 10.009 1.00 96.38 200 VAL A O 1
ATOM 1512 N N . ILE A 1 201 ? -6.753 -9.710 9.891 1.00 95.75 201 ILE A N 1
ATOM 1513 C CA . ILE A 1 201 ? -6.478 -9.621 11.328 1.00 95.75 201 ILE A CA 1
ATOM 1514 C C . ILE A 1 201 ? -5.694 -8.341 11.587 1.00 95.75 201 ILE A C 1
ATOM 1516 O O . ILE A 1 201 ? -4.775 -7.998 10.840 1.00 95.75 201 ILE A O 1
ATOM 1520 N N . LEU A 1 202 ? -6.047 -7.652 12.667 1.00 95.62 202 LEU A N 1
ATOM 1521 C CA . LEU A 1 202 ? -5.430 -6.400 13.074 1.00 95.62 202 LEU A CA 1
ATOM 1522 C C . LEU A 1 202 ? -4.677 -6.580 14.399 1.00 95.62 202 LEU A C 1
ATOM 1524 O O . LEU A 1 202 ? -5.122 -7.322 15.276 1.00 95.62 202 LEU A O 1
ATOM 1528 N N . SER A 1 203 ? -3.543 -5.900 14.561 1.00 95.94 203 SER A N 1
ATOM 1529 C CA . SER A 1 203 ? -2.838 -5.832 15.848 1.00 95.94 203 SER A CA 1
ATOM 1530 C C . SER A 1 203 ? -3.586 -4.949 16.852 1.00 95.94 203 SER A C 1
ATOM 1532 O O . SER A 1 203 ? -4.615 -4.355 16.540 1.00 95.94 203 SER A O 1
ATOM 1534 N N . ASN A 1 204 ? -3.045 -4.759 18.055 1.00 93.50 204 ASN A N 1
ATOM 1535 C CA . ASN A 1 204 ? -3.426 -3.607 18.868 1.00 93.50 204 ASN A CA 1
ATOM 1536 C C . ASN A 1 204 ? -3.176 -2.297 18.097 1.00 93.50 204 ASN A C 1
ATOM 1538 O O . ASN A 1 204 ? -2.245 -2.209 17.295 1.00 93.50 204 ASN A O 1
ATOM 1542 N N . ALA A 1 205 ? -3.985 -1.279 18.372 1.00 93.50 205 ALA A N 1
ATOM 1543 C CA . ALA A 1 205 ? -3.812 0.050 17.802 1.00 93.50 205 ALA A CA 1
ATOM 1544 C C . ALA A 1 205 ? -3.057 0.969 18.771 1.00 93.50 205 ALA A C 1
ATOM 1546 O O . ALA A 1 205 ? -3.287 0.933 19.986 1.00 93.50 205 ALA A O 1
ATOM 1547 N N . TYR A 1 206 ? -2.198 1.833 18.234 1.00 92.00 206 TYR A N 1
ATOM 1548 C CA . TYR A 1 206 ? -1.607 2.948 18.974 1.00 92.00 206 TYR A CA 1
ATOM 1549 C C . TYR A 1 206 ? -2.240 4.257 18.509 1.00 92.00 206 TYR A C 1
ATOM 1551 O O . TYR A 1 206 ? -1.855 4.807 17.479 1.00 92.00 206 TYR A O 1
ATOM 1559 N N . ALA A 1 207 ? -3.222 4.740 19.271 1.00 92.00 207 ALA A N 1
ATOM 1560 C CA . ALA A 1 207 ? -3.883 6.014 19.015 1.00 92.00 207 ALA A CA 1
ATOM 1561 C C . ALA A 1 207 ? -2.976 7.200 19.362 1.00 92.00 207 ALA A C 1
ATOM 1563 O O . ALA A 1 207 ? -2.244 7.166 20.356 1.00 92.00 207 ALA A O 1
ATOM 1564 N N . TYR A 1 208 ? -3.063 8.261 18.565 1.00 90.88 208 TYR A N 1
ATOM 1565 C CA . TYR A 1 208 ? -2.331 9.504 18.773 1.00 90.88 208 TYR A CA 1
ATOM 1566 C C . TYR A 1 208 ? -3.263 10.715 18.697 1.00 90.88 208 TYR A C 1
ATOM 1568 O O . TYR A 1 20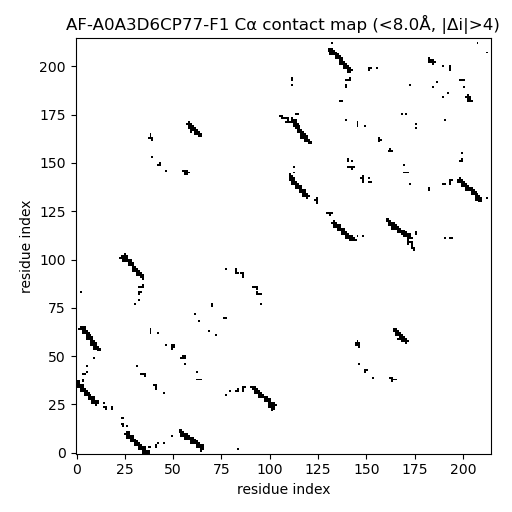8 ? -4.343 10.684 18.092 1.00 90.88 208 TYR A O 1
ATOM 1576 N N . GLY A 1 209 ? -2.851 11.787 19.376 1.00 86.94 209 GLY A N 1
ATOM 1577 C CA . GLY A 1 209 ? -3.601 13.031 19.414 1.00 86.94 209 GLY A CA 1
ATOM 1578 C C . GLY A 1 209 ? -3.155 14.038 18.354 1.00 86.94 209 GLY A C 1
ATOM 1579 O O . GLY A 1 209 ? -2.086 13.908 17.764 1.00 86.94 209 GLY A O 1
ATOM 1580 N N . LEU A 1 210 ? -3.929 15.111 18.173 1.00 76.81 210 LEU A N 1
ATOM 1581 C CA . LEU A 1 210 ? -3.572 16.222 17.272 1.00 76.81 210 LEU A CA 1
ATOM 1582 C C . LEU A 1 210 ? -2.204 16.855 17.588 1.00 76.81 210 LEU A C 1
ATOM 1584 O O . LEU A 1 210 ? -1.549 17.358 16.685 1.00 76.81 210 LEU A O 1
ATOM 1588 N N . ASP A 1 211 ? -1.777 16.823 18.854 1.00 67.88 211 ASP A N 1
ATOM 1589 C CA . ASP A 1 211 ? -0.492 17.389 19.289 1.00 67.88 211 ASP A CA 1
ATOM 1590 C C . ASP A 1 211 ? 0.711 16.470 18.973 1.00 67.88 211 ASP A C 1
ATOM 1592 O O . ASP A 1 211 ? 1.851 16.926 19.023 1.00 67.88 211 ASP A O 1
ATOM 1596 N N . ASP A 1 212 ? 0.465 15.194 18.653 1.00 59.59 212 ASP A N 1
ATOM 1597 C CA . ASP A 1 212 ? 1.495 14.194 18.331 1.00 59.59 212 ASP A CA 1
ATOM 1598 C C . ASP A 1 212 ? 1.675 14.007 16.812 1.00 59.59 212 ASP A C 1
ATOM 1600 O O . ASP A 1 212 ? 2.675 13.446 16.377 1.00 59.59 212 ASP A O 1
ATOM 1604 N N . ALA A 1 213 ? 0.739 14.506 15.995 1.00 51.66 213 ALA A N 1
ATOM 1605 C CA . ALA A 1 213 ? 0.776 14.404 14.532 1.00 51.66 213 ALA A CA 1
ATOM 1606 C C . ALA A 1 213 ? 1.784 15.366 13.855 1.00 51.66 213 ALA A C 1
ATOM 1608 O O . ALA A 1 213 ? 1.990 15.280 12.647 1.00 51.66 213 ALA A O 1
ATOM 1609 N N . GLU A 1 214 ? 2.394 16.289 14.613 1.00 42.22 214 GLU A N 1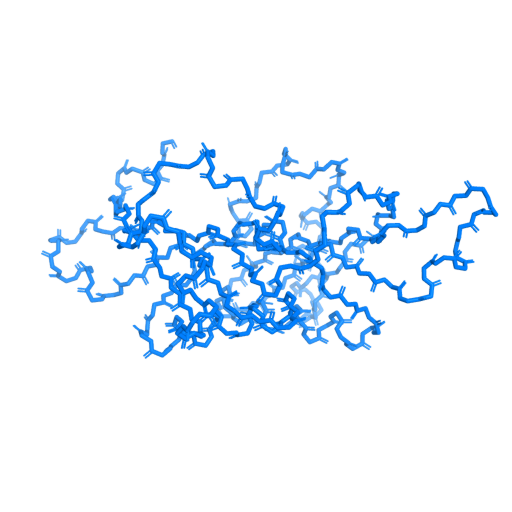
ATOM 1610 C CA . GLU A 1 214 ? 3.373 17.285 14.132 1.00 42.22 214 GLU A CA 1
ATOM 1611 C C . GLU A 1 214 ? 4.829 17.003 14.583 1.00 42.22 214 GLU A C 1
ATOM 1613 O O . GLU A 1 214 ? 5.690 17.876 14.425 1.00 42.22 214 GLU A O 1
ATOM 1618 N N . ALA A 1 215 ? 5.110 15.843 15.195 1.00 39.31 215 ALA A N 1
ATOM 1619 C CA . ALA A 1 215 ? 6.409 15.523 15.806 1.00 39.31 215 ALA A CA 1
ATOM 1620 C C . ALA A 1 215 ? 7.355 14.724 14.898 1.00 39.31 215 ALA A C 1
ATOM 1622 O O . ALA A 1 215 ? 6.902 13.728 14.299 1.00 39.31 215 ALA A O 1
#

Secondary structure (DSSP, 8-state):
-EEEEEEEEEE-TTGGGGS-TT----EEEEEEEEEESSHHHHHHHHHHHHHHTT-EEEEEEEEEEGGG--GGGSSS---HHHHHHHHHHHSS-EEPPPEEEPPP-PPPP-SEEEEEEEEE-HHHHTTTTTTEEEEEEEEEEE-SSHHHHHHHHHHHHHHTTPEEEEEEEEEETTTS-GGGS----SSS-HHHHHHHH-SEEE---EEEETTTTT-

Solvent-accessible surface area (backbone atoms only — not comparable to full-atom values): 11936 Å² total; per-residue (Å²): 111,50,55,31,35,37,35,31,34,30,36,47,90,65,46,56,80,77,48,61,95,90,59,62,67,43,31,29,36,38,43,36,28,35,74,28,81,47,55,57,58,42,54,51,53,48,50,52,52,38,48,75,70,64,31,39,57,52,31,40,55,38,33,33,45,56,92,74,66,59,76,86,79,47,101,60,91,73,66,58,72,60,36,52,50,50,12,69,74,67,74,43,79,28,68,54,76,74,46,74,42,65,58,71,93,72,69,75,87,65,50,31,30,25,31,41,35,33,32,36,50,65,77,57,36,74,74,42,92,81,39,61,62,32,27,39,32,43,39,38,27,41,27,94,43,48,54,52,33,51,51,53,51,45,52,52,32,58,75,71,63,34,44,59,56,31,42,36,44,39,28,45,41,74,77,42,67,65,90,80,51,98,71,51,52,96,51,98,50,59,71,63,48,29,70,73,73,48,53,74,48,66,36,52,70,52,73,40,36,64,85,58,77,82,114

Foldseek 3Di:
DAKKKWKFWKAAPCVVVVDDPPAAWATWIKMKIADDPAQLVVLLLVLVVCVVVRIATAKTAKMAGPVPDDQVSDPDDDPSVVQNVVCVVPVDMRMDDIDIDGHDPDDPFLLKKKKKFWKDQPVVCVVPVNWWDTKIKMKMARHPGLSRRSVLVSVVCVVRVMGTGMIHIGHRPSPDPPVVDPWAFPDPCVSVVCVVVHGMGMTDIGIDTPVVVVD